Protein AF-A0A6A6QV15-F1 (afdb_monomer_lite)

pLDDT: mean 78.29, std 13.43, range [36.59, 95.75]

Foldseek 3Di:
DDDPPVPPDDPVVPDDLVVLLVVLVVCLLVDVVSSVVCLVPDVVSVVSCVVCQQVSLVVVVVVPPVCNLVLLLQDQPDSGSVSSSVSSVLSVLLVVCLVQLLVVQCVVCVVCSVVSSVLLSLLLSVLVVLQPDPDPVVSVVVVVPDDPSSVSSVVSNLVSLLVLLCVLVPCPQCNVVCVVPPVSNVVSSVVSSVVCSHNPSVVSSVSNVVSVVVVD

Radius of gyration: 21.99 Å; chains: 1; bounding box: 50×57×68 Å

Sequence (216 aa):
MSDIQASKRNPFDKAPPEVVLEISTQLGLASTKSWISFRRTCRRFRNITTSYEASTVKNIMARYPQETLERMGIRLAAPTYPAMHNAIRRFATMTWIKNGVSYIVTNSCKAQPQLAVARFEEGLKLLYQISDEPSYSTKVELLHKMSITSLVSLWLALYFCHDEACEQSKGVVDNEHRAEDADFRRQVEVAFGEEVLWQGPAFVYETLKCADRADK

Organism: NCBI:txid390894

Structure (mmCIF, N/CA/C/O backbone):
data_AF-A0A6A6QV15-F1
#
_entry.id   AF-A0A6A6QV15-F1
#
loop_
_atom_site.group_PDB
_atom_site.id
_atom_site.type_symbol
_atom_site.label_atom_id
_atom_site.label_alt_id
_atom_site.label_comp_id
_atom_site.label_asym_id
_atom_site.label_entity_id
_atom_site.label_seq_id
_atom_site.pdbx_PDB_ins_code
_atom_site.Cartn_x
_atom_site.Cartn_y
_atom_site.Cartn_z
_atom_site.occupancy
_atom_site.B_iso_or_equiv
_atom_site.auth_seq_id
_atom_site.auth_comp_id
_atom_site.auth_asym_id
_atom_site.auth_atom_id
_atom_site.pdbx_PDB_model_num
ATOM 1 N N . MET A 1 1 ? -26.546 -39.753 42.835 1.00 39.69 1 MET A N 1
ATOM 2 C CA . MET A 1 1 ? -25.462 -39.513 41.859 1.00 39.69 1 MET A CA 1
ATOM 3 C C . MET A 1 1 ? -25.707 -38.147 41.254 1.00 39.69 1 MET A C 1
ATOM 5 O O . MET A 1 1 ? -26.569 -38.001 40.400 1.00 39.69 1 MET A O 1
ATOM 9 N N . SER A 1 2 ? -25.063 -37.149 41.848 1.00 38.97 2 SER A N 1
ATOM 10 C CA . SER A 1 2 ? -25.272 -35.718 41.647 1.00 38.97 2 SER A CA 1
ATOM 11 C C . SER A 1 2 ? -24.224 -35.126 40.701 1.00 38.97 2 SER A C 1
ATOM 13 O O . SER A 1 2 ? -23.052 -35.484 40.770 1.00 38.97 2 SER A O 1
ATOM 15 N N . ASP A 1 3 ? -24.693 -34.190 39.879 1.00 40.53 3 ASP A N 1
ATOM 16 C CA . ASP A 1 3 ? -23.989 -33.011 39.372 1.00 40.53 3 ASP A CA 1
ATOM 17 C C . ASP A 1 3 ? -22.748 -33.187 38.487 1.00 40.53 3 ASP A C 1
ATOM 19 O O . ASP A 1 3 ? -21.607 -33.029 38.907 1.00 40.53 3 ASP A O 1
ATOM 23 N N . ILE A 1 4 ? -23.006 -33.297 37.180 1.00 40.38 4 ILE A N 1
ATOM 24 C CA . ILE A 1 4 ? -22.153 -32.676 36.156 1.00 40.38 4 ILE A CA 1
ATOM 25 C C . ILE A 1 4 ? -23.032 -31.736 35.318 1.00 40.38 4 ILE A C 1
ATOM 27 O O . ILE A 1 4 ? -23.245 -31.922 34.124 1.00 40.38 4 ILE A O 1
ATOM 31 N N . GLN A 1 5 ? -23.573 -30.690 35.949 1.00 42.09 5 GLN A N 1
ATOM 32 C CA . GLN A 1 5 ? -23.907 -29.467 35.218 1.00 42.09 5 GLN A CA 1
ATOM 33 C C . GLN A 1 5 ? -22.624 -28.646 35.098 1.00 42.09 5 GLN A C 1
ATOM 35 O O . GLN A 1 5 ? -22.371 -27.721 35.867 1.00 42.09 5 GLN A O 1
ATOM 40 N N . ALA A 1 6 ? -21.784 -29.002 34.124 1.00 43.41 6 ALA A N 1
ATOM 41 C CA . ALA A 1 6 ? -20.708 -28.129 33.681 1.00 43.41 6 ALA A CA 1
ATOM 42 C C . ALA A 1 6 ? -21.350 -26.823 33.199 1.00 43.41 6 ALA A C 1
ATOM 44 O O . ALA A 1 6 ? -21.932 -26.757 32.113 1.00 43.41 6 ALA A O 1
ATOM 45 N N . SER A 1 7 ? -21.318 -25.788 34.041 1.00 44.16 7 SER A N 1
ATOM 46 C CA . SER A 1 7 ? -21.835 -24.478 33.678 1.00 44.16 7 SER A CA 1
ATOM 47 C C . SER A 1 7 ? -21.093 -24.025 32.420 1.00 44.16 7 SER A C 1
ATOM 49 O O . SER A 1 7 ? -19.893 -23.753 32.475 1.00 44.16 7 SER A O 1
ATOM 51 N N . LYS A 1 8 ? -21.795 -23.944 31.285 1.00 53.59 8 LYS A N 1
ATOM 52 C CA . LYS A 1 8 ? -21.329 -23.326 30.032 1.00 53.59 8 LYS A CA 1
ATOM 53 C C . LYS A 1 8 ? -21.187 -21.803 30.203 1.00 53.59 8 LYS A C 1
ATOM 55 O O . LYS A 1 8 ? -21.734 -21.030 29.423 1.00 53.59 8 LYS A O 1
ATOM 60 N N . ARG A 1 9 ? -20.535 -21.341 31.272 1.00 57.62 9 ARG A N 1
ATOM 61 C CA . ARG A 1 9 ? -20.245 -19.921 31.471 1.00 57.62 9 ARG A CA 1
ATOM 62 C C . ARG A 1 9 ? -18.995 -19.602 30.678 1.00 57.62 9 ARG A C 1
ATOM 64 O O . ARG A 1 9 ? -17.939 -20.173 30.935 1.00 57.62 9 ARG A O 1
ATOM 71 N N . ASN A 1 10 ? -19.135 -18.709 29.705 1.00 66.25 10 ASN A N 1
ATOM 72 C CA . ASN A 1 10 ? -18.009 -18.229 28.931 1.00 66.25 10 ASN A CA 1
ATOM 73 C C . ASN A 1 10 ? -17.006 -17.587 29.913 1.00 66.25 10 ASN A C 1
ATOM 75 O O . ASN A 1 10 ? -17.398 -16.673 30.642 1.00 66.25 10 ASN A O 1
ATOM 79 N N . PRO A 1 11 ? -15.737 -18.032 29.988 1.00 67.94 11 PRO A N 1
ATOM 80 C CA . PRO A 1 11 ? -14.743 -17.427 30.882 1.00 67.94 11 PRO A CA 1
ATOM 81 C C . PRO A 1 11 ? -14.577 -15.918 30.627 1.00 67.94 11 PRO A C 1
ATOM 83 O O . PRO A 1 11 ? -14.249 -15.159 31.541 1.00 67.94 11 PRO A O 1
ATOM 86 N N . PHE A 1 12 ? -14.926 -15.458 29.420 1.00 70.00 12 PHE A N 1
ATOM 87 C CA . PHE A 1 12 ? -15.007 -14.043 29.067 1.00 70.00 12 PHE A CA 1
ATOM 88 C C . PHE A 1 12 ? -16.067 -13.242 29.820 1.00 70.00 12 PHE A C 1
ATOM 90 O O . PHE A 1 12 ? -15.970 -12.020 29.818 1.00 70.00 12 PHE A O 1
ATOM 97 N N . ASP A 1 13 ? -17.063 -13.859 30.457 1.00 73.56 13 ASP A N 1
ATOM 98 C CA . ASP A 1 13 ? -18.114 -13.141 31.194 1.00 73.56 13 ASP A CA 1
ATOM 99 C C . ASP A 1 13 ? -17.639 -12.640 32.564 1.00 73.56 13 ASP A C 1
ATOM 101 O O . ASP A 1 13 ? -18.245 -11.731 33.127 1.00 73.56 13 ASP A O 1
ATOM 105 N N . LYS A 1 14 ? -16.532 -13.190 33.082 1.00 80.56 14 LYS A N 1
ATOM 106 C CA . LYS A 1 14 ? -15.955 -12.816 34.383 1.00 80.56 14 LYS A CA 1
ATOM 107 C C . LYS A 1 14 ? -14.665 -11.999 34.290 1.00 80.56 14 LYS A C 1
ATOM 109 O O . LYS A 1 14 ? -14.265 -11.411 35.286 1.00 80.56 14 LYS A O 1
ATOM 114 N N . ALA A 1 15 ? -14.021 -11.943 33.123 1.00 81.81 15 ALA A N 1
ATOM 115 C CA . ALA A 1 15 ? -12.782 -11.185 32.940 1.00 81.81 15 ALA A CA 1
ATOM 116 C C . ALA A 1 15 ? -12.984 -9.681 33.238 1.00 81.81 15 ALA A C 1
ATOM 118 O O . ALA A 1 15 ? -14.015 -9.136 32.839 1.00 81.81 15 ALA A O 1
ATOM 119 N N . PRO A 1 16 ? -12.056 -8.981 33.905 1.00 86.12 16 PRO A N 1
ATOM 120 C CA . PRO A 1 16 ? -12.131 -7.527 34.055 1.00 86.12 16 PRO A CA 1
ATOM 121 C C . PRO A 1 16 ? -12.174 -6.808 32.690 1.00 86.12 16 PRO A C 1
ATOM 123 O O . PRO A 1 16 ? -11.607 -7.329 31.721 1.00 86.12 16 PRO A O 1
ATOM 126 N N . PRO A 1 17 ? -12.837 -5.641 32.567 1.00 82.88 17 PRO A N 1
ATOM 127 C CA . PRO A 1 17 ? -12.864 -4.869 31.322 1.00 82.88 17 PRO A CA 1
ATOM 128 C C . PRO A 1 17 ? -11.476 -4.589 30.741 1.00 82.88 17 PRO A C 1
ATOM 130 O O . PRO A 1 17 ? -11.304 -4.639 29.528 1.00 82.88 17 PRO A O 1
ATOM 133 N N . GLU A 1 18 ? -10.478 -4.376 31.593 1.00 81.75 18 GLU A N 1
ATOM 134 C CA . GLU A 1 18 ? -9.087 -4.109 31.226 1.00 81.75 18 GLU A CA 1
ATOM 135 C C . GLU A 1 18 ? -8.482 -5.294 30.466 1.00 81.75 18 GLU A C 1
ATOM 137 O O . GLU A 1 18 ? -7.927 -5.119 29.383 1.00 81.75 18 GLU A O 1
ATOM 142 N N . VAL A 1 19 ? -8.689 -6.514 30.975 1.00 82.81 19 VAL A N 1
ATOM 143 C CA . VAL A 1 19 ? -8.240 -7.759 30.332 1.00 82.81 19 VAL A CA 1
ATOM 144 C C . VAL A 1 19 ? -8.946 -7.953 28.989 1.00 82.81 19 VAL A C 1
ATOM 146 O O . VAL A 1 19 ? -8.332 -8.344 27.999 1.00 82.81 19 VAL A O 1
ATOM 149 N N . VAL A 1 20 ? -10.242 -7.637 28.918 1.00 82.69 20 VAL A N 1
ATOM 150 C CA . VAL A 1 20 ? -11.017 -7.717 27.669 1.00 82.69 20 VAL A CA 1
ATOM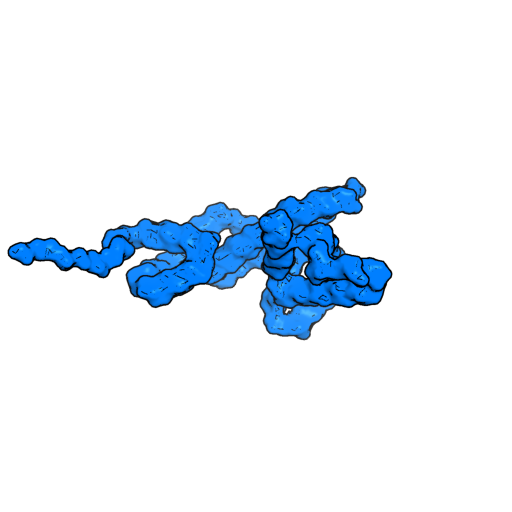 151 C C . VAL A 1 20 ? -10.497 -6.725 26.622 1.00 82.69 20 VAL A C 1
ATOM 153 O O . VAL A 1 20 ? -10.416 -7.074 25.443 1.00 82.69 20 VAL A O 1
ATOM 156 N N . LEU A 1 21 ? -10.131 -5.507 27.029 1.00 79.81 21 LEU A N 1
ATOM 157 C CA . LEU A 1 21 ? -9.569 -4.483 26.145 1.00 79.81 21 LEU A CA 1
ATOM 158 C C . LEU A 1 21 ? -8.147 -4.825 25.691 1.00 79.81 21 LEU A C 1
ATOM 160 O O . LEU A 1 21 ? -7.806 -4.602 24.527 1.00 79.81 21 LEU A O 1
ATOM 164 N N . GLU A 1 22 ? -7.334 -5.420 26.559 1.00 80.06 22 GLU A N 1
ATOM 165 C CA . GLU A 1 22 ? -6.007 -5.912 26.193 1.00 80.06 22 GLU A CA 1
ATOM 166 C C . GLU A 1 22 ? -6.097 -7.045 25.162 1.00 80.06 22 GLU A C 1
ATOM 168 O O . GLU A 1 22 ? -5.471 -6.969 24.102 1.00 80.06 22 GLU A O 1
ATOM 173 N N . ILE A 1 23 ? -6.960 -8.039 25.396 1.00 78.88 23 ILE A N 1
ATOM 174 C CA . ILE A 1 23 ? -7.199 -9.120 24.429 1.00 78.88 23 ILE A CA 1
ATOM 175 C C . ILE A 1 23 ? -7.787 -8.566 23.128 1.00 78.88 23 ILE A C 1
ATOM 177 O O . ILE A 1 23 ? -7.375 -8.982 22.051 1.00 78.88 23 ILE A O 1
ATOM 181 N N . SER A 1 24 ? -8.721 -7.608 23.199 1.00 77.00 24 SER A N 1
ATOM 182 C CA . SER A 1 24 ? -9.276 -6.918 22.024 1.00 77.00 24 SER A CA 1
ATOM 183 C C . SER A 1 24 ? -8.174 -6.308 21.164 1.00 77.00 24 SER A C 1
ATOM 185 O O . SER A 1 24 ? -8.164 -6.488 19.948 1.00 77.00 24 SER A O 1
ATOM 187 N N . THR A 1 25 ? -7.229 -5.629 21.809 1.00 71.69 25 THR A N 1
ATOM 188 C CA . THR A 1 25 ? -6.082 -5.003 21.156 1.00 71.69 25 THR A CA 1
ATOM 189 C C . THR A 1 25 ? -5.229 -6.048 20.446 1.00 71.69 25 THR A C 1
ATOM 191 O O . THR A 1 25 ? -5.005 -5.944 19.245 1.00 71.69 25 THR A O 1
ATOM 194 N N . GLN A 1 26 ? -4.804 -7.094 21.158 1.00 74.69 26 GLN A N 1
ATOM 195 C CA . GLN A 1 26 ? -3.950 -8.139 20.589 1.00 74.69 26 GLN A CA 1
ATOM 196 C C . GLN A 1 26 ? -4.652 -8.930 19.475 1.00 74.69 26 GLN A C 1
ATOM 198 O O . GLN A 1 26 ? -4.067 -9.180 18.424 1.00 74.69 26 GLN A O 1
ATOM 203 N N . LEU A 1 27 ? -5.930 -9.270 19.664 1.00 71.12 27 LEU A N 1
ATOM 204 C CA . LEU A 1 27 ? -6.745 -9.958 18.663 1.00 71.12 27 LEU A CA 1
ATOM 205 C C . LEU A 1 27 ? -6.931 -9.099 17.409 1.00 71.12 27 LEU A C 1
ATOM 207 O O . LEU A 1 27 ? -6.901 -9.614 16.295 1.00 71.12 27 LEU A O 1
ATOM 211 N N . GLY A 1 28 ? -7.116 -7.794 17.596 1.00 63.56 28 GLY A N 1
ATOM 212 C CA . GLY A 1 28 ? -7.240 -6.815 16.530 1.00 63.56 28 GLY A CA 1
ATOM 213 C C . GLY A 1 28 ? -5.974 -6.665 15.688 1.00 63.56 28 GLY A C 1
ATOM 214 O O . GLY A 1 28 ? -6.055 -6.650 14.459 1.00 63.56 28 GLY A O 1
ATOM 215 N N . LEU A 1 29 ? -4.814 -6.639 16.354 1.00 64.44 29 LEU A N 1
ATOM 216 C CA . LEU A 1 29 ? -3.490 -6.643 15.724 1.00 64.44 29 LEU A CA 1
ATOM 217 C C . LEU A 1 29 ? -3.226 -7.935 14.941 1.00 64.44 29 LEU A C 1
ATOM 219 O O . LEU A 1 29 ? -2.650 -7.889 13.859 1.00 64.44 29 LEU A O 1
ATOM 223 N N . ALA A 1 30 ? -3.656 -9.080 15.474 1.00 66.44 30 ALA A N 1
ATOM 224 C CA . ALA A 1 30 ? -3.424 -10.381 14.855 1.00 66.44 30 ALA A CA 1
ATOM 225 C C . ALA A 1 30 ? -4.389 -10.682 13.695 1.00 66.44 30 ALA A C 1
ATOM 227 O O . ALA A 1 30 ? -3.993 -11.276 12.694 1.00 66.44 30 ALA A O 1
ATOM 228 N N . SER A 1 31 ? -5.672 -10.325 13.823 1.00 69.75 31 SER A N 1
ATOM 229 C CA . SER A 1 31 ? -6.689 -10.613 12.809 1.00 69.75 31 SER A CA 1
ATOM 230 C C . SER A 1 31 ? -7.926 -9.728 12.959 1.00 69.75 31 SER A C 1
ATOM 232 O O . SER A 1 31 ? -8.800 -9.955 13.803 1.00 69.75 31 SER A O 1
ATOM 234 N N . THR A 1 32 ? -8.087 -8.780 12.031 1.00 67.94 32 THR A N 1
ATOM 235 C CA . THR A 1 32 ? -9.292 -7.942 11.935 1.00 67.94 32 THR A CA 1
ATOM 236 C C . THR A 1 32 ? -10.561 -8.782 11.751 1.00 67.94 32 THR A C 1
ATOM 238 O O . THR A 1 32 ? -11.597 -8.478 12.341 1.00 67.94 32 THR A O 1
ATOM 241 N N . LYS A 1 33 ? -10.492 -9.878 10.980 1.00 72.88 33 LYS A N 1
ATOM 242 C CA . LYS A 1 33 ? -11.629 -10.786 10.751 1.00 72.88 33 LYS A CA 1
ATOM 243 C C . LYS A 1 33 ? -12.050 -11.488 12.043 1.00 72.88 33 LYS A C 1
ATOM 245 O O . LYS A 1 33 ? -13.242 -11.534 12.350 1.00 72.88 33 LYS A O 1
ATOM 250 N N . SER A 1 34 ? -11.083 -11.993 12.810 1.00 77.19 34 SER A N 1
ATOM 251 C CA . SER A 1 34 ? -11.339 -12.644 14.099 1.00 77.19 34 SER A CA 1
ATOM 252 C C . SER A 1 34 ? -11.909 -11.650 15.105 1.00 77.19 34 SER A C 1
ATOM 254 O O . SER A 1 34 ? -12.886 -11.963 15.778 1.00 77.19 34 SER A O 1
ATOM 256 N N . TRP A 1 35 ? -11.378 -10.426 15.140 1.00 78.62 35 TRP A N 1
ATOM 257 C CA . TRP A 1 35 ? -11.882 -9.356 15.997 1.00 78.62 35 TRP A CA 1
ATOM 258 C C . TRP A 1 35 ? -13.331 -8.964 15.668 1.00 78.62 35 TRP A C 1
ATOM 260 O O . TRP A 1 35 ? -14.179 -8.917 16.560 1.00 78.62 35 TRP A O 1
ATOM 270 N N . ILE A 1 36 ? -13.654 -8.750 14.385 1.00 78.50 36 ILE A N 1
ATOM 271 C CA . ILE A 1 36 ? -15.024 -8.434 13.940 1.00 78.50 36 ILE A CA 1
ATOM 272 C C . ILE A 1 36 ? -15.978 -9.581 14.282 1.00 78.50 36 ILE A C 1
ATOM 274 O O . ILE A 1 36 ? -17.076 -9.339 14.788 1.00 78.50 36 ILE A O 1
ATOM 278 N N . SER A 1 37 ? -15.566 -10.825 14.025 1.00 82.94 37 SER A N 1
ATOM 279 C CA . SER A 1 37 ? -16.356 -12.012 14.358 1.00 82.94 37 SER A CA 1
ATOM 280 C C . SER A 1 37 ? -16.636 -12.081 15.860 1.00 82.94 37 SER A C 1
ATOM 282 O O . SER A 1 37 ? -17.790 -12.203 16.270 1.00 82.94 37 SER A O 1
ATOM 284 N N . PHE A 1 38 ? -15.609 -11.878 16.688 1.00 81.31 38 PHE A N 1
ATOM 285 C CA . PHE A 1 38 ? -15.728 -11.902 18.143 1.00 81.31 38 PHE A CA 1
ATOM 286 C C . PHE A 1 38 ? -16.620 -10.774 18.683 1.00 81.31 38 PHE A C 1
ATOM 288 O O . PHE A 1 38 ? -17.440 -10.993 19.576 1.00 81.31 38 PHE A O 1
ATOM 295 N N . ARG A 1 39 ? -16.558 -9.580 18.079 1.00 84.31 39 ARG A N 1
ATOM 296 C CA . ARG A 1 39 ? -17.472 -8.466 18.385 1.00 84.31 39 ARG A CA 1
ATOM 297 C C . ARG A 1 39 ? -18.925 -8.778 18.026 1.00 84.31 39 ARG A C 1
ATOM 299 O O . ARG A 1 39 ? -19.841 -8.324 18.711 1.00 84.31 39 ARG A O 1
ATOM 306 N N . ARG A 1 40 ? -19.172 -9.554 16.971 1.00 85.44 40 ARG A N 1
ATOM 307 C CA . ARG A 1 40 ? -20.534 -9.966 16.597 1.00 85.44 40 ARG A CA 1
ATOM 308 C C . ARG A 1 40 ? -21.082 -11.035 17.541 1.00 85.44 40 ARG A C 1
ATOM 310 O O . ARG A 1 40 ? -22.239 -10.938 17.947 1.00 85.44 40 ARG A O 1
ATOM 317 N N . THR A 1 41 ? -20.258 -12.006 17.927 1.00 85.56 41 THR A N 1
ATOM 318 C CA . THR A 1 41 ? -20.684 -13.168 18.721 1.00 85.56 41 THR A CA 1
ATOM 319 C C . THR A 1 41 ? -20.744 -12.894 20.226 1.00 85.56 41 THR A C 1
ATOM 321 O O . THR A 1 41 ? -21.660 -13.370 20.893 1.00 85.56 41 THR A O 1
ATOM 324 N N . CYS A 1 42 ? -19.837 -12.085 20.782 1.00 85.88 42 CYS A N 1
ATOM 325 C CA . CYS A 1 42 ? -19.779 -11.802 22.217 1.00 85.88 42 CYS A CA 1
ATOM 326 C C . CYS A 1 42 ? -20.380 -10.426 22.558 1.00 85.88 42 CYS A C 1
ATOM 328 O O . CYS A 1 42 ? -19.788 -9.374 22.301 1.00 85.88 42 CYS A O 1
ATOM 330 N N . ARG A 1 43 ? -21.568 -10.415 23.187 1.00 85.88 43 ARG A N 1
ATOM 331 C CA . ARG A 1 43 ? -22.265 -9.173 23.591 1.00 85.88 43 ARG A CA 1
ATOM 332 C C . ARG A 1 43 ? -21.443 -8.343 24.578 1.00 85.88 43 ARG A C 1
ATOM 334 O O . ARG A 1 43 ? -21.365 -7.128 24.426 1.00 85.88 43 ARG A O 1
ATOM 341 N N . ARG A 1 44 ? -20.810 -8.991 25.560 1.00 86.62 44 ARG A N 1
ATOM 342 C CA . ARG A 1 44 ? -19.983 -8.310 26.564 1.00 86.62 44 ARG A CA 1
ATOM 343 C C . ARG A 1 44 ? -18.765 -7.646 25.929 1.00 86.62 44 ARG A C 1
ATOM 345 O O . ARG A 1 44 ? -18.537 -6.466 26.174 1.00 86.62 44 ARG A O 1
ATOM 352 N N . PHE A 1 45 ? -18.048 -8.374 25.070 1.00 85.75 45 PHE A N 1
ATOM 353 C CA . PHE A 1 45 ? -16.916 -7.838 24.316 1.00 85.75 45 PHE A CA 1
ATOM 354 C C . PHE A 1 45 ? -17.337 -6.611 23.510 1.00 85.75 45 PHE A C 1
ATOM 356 O O . PHE A 1 45 ? -16.747 -5.553 23.667 1.00 85.75 45 PHE A O 1
ATOM 363 N N . ARG A 1 46 ? -18.428 -6.711 22.741 1.00 87.12 46 ARG A N 1
ATOM 364 C CA . ARG A 1 46 ? -18.969 -5.588 21.965 1.00 87.12 46 ARG A CA 1
ATOM 365 C C . ARG A 1 46 ? -19.281 -4.364 22.810 1.00 87.12 46 ARG A C 1
ATOM 367 O O . ARG A 1 46 ? -18.919 -3.263 22.398 1.00 87.12 46 ARG A O 1
ATOM 374 N N . ASN A 1 47 ? -19.941 -4.541 23.951 1.00 87.81 47 ASN A N 1
ATOM 375 C CA . ASN A 1 47 ? -20.284 -3.431 24.834 1.00 87.81 47 ASN A CA 1
ATOM 376 C C . ASN A 1 47 ? -19.016 -2.761 25.373 1.00 87.81 47 ASN A C 1
ATOM 378 O O . ASN A 1 47 ? -18.857 -1.559 25.206 1.00 87.81 47 ASN A O 1
ATOM 382 N N . ILE A 1 48 ? -18.079 -3.546 25.914 1.00 87.19 48 ILE A N 1
ATOM 383 C CA . ILE A 1 48 ? -16.817 -3.033 26.463 1.00 87.19 48 ILE A CA 1
ATOM 384 C C . ILE A 1 48 ? -16.000 -2.332 25.373 1.00 87.19 48 ILE A C 1
ATOM 386 O O . ILE A 1 48 ? -15.613 -1.181 25.542 1.00 87.19 48 ILE A O 1
ATOM 390 N N . THR A 1 49 ? -15.797 -2.960 24.212 1.00 82.88 49 THR A N 1
ATOM 391 C CA . THR A 1 49 ? -15.029 -2.330 23.132 1.00 82.88 49 THR A CA 1
ATOM 392 C C . THR A 1 49 ? -15.691 -1.054 22.630 1.00 82.88 49 THR A C 1
ATOM 394 O O . THR A 1 49 ? -14.983 -0.124 22.297 1.00 82.88 49 THR A O 1
ATOM 397 N N . THR A 1 50 ? -17.025 -0.973 22.594 1.00 84.75 50 THR A N 1
ATOM 398 C CA . THR A 1 50 ? -17.716 0.236 22.109 1.00 84.75 50 THR A CA 1
ATOM 399 C C . THR A 1 50 ? -17.655 1.365 23.142 1.00 84.75 50 THR A C 1
ATOM 401 O O . THR A 1 50 ? -17.409 2.508 22.778 1.00 84.75 50 THR A O 1
ATOM 404 N N . SER A 1 51 ? -17.810 1.056 24.433 1.00 85.81 51 SER A N 1
ATOM 405 C CA . SER A 1 51 ? -17.741 2.056 25.509 1.00 85.81 51 SER A CA 1
ATOM 406 C C . SER A 1 51 ? -16.345 2.654 25.696 1.00 85.81 51 SER A C 1
ATOM 408 O O . SER A 1 51 ? -16.234 3.811 26.088 1.00 85.81 51 SER A O 1
ATOM 410 N N . TYR A 1 52 ? -15.289 1.890 25.404 1.00 82.19 52 TYR A N 1
ATOM 411 C CA . TYR A 1 52 ? -13.900 2.321 25.601 1.00 82.19 52 TYR A CA 1
ATOM 412 C C . TYR A 1 52 ? -13.137 2.565 24.290 1.00 82.19 52 TYR A C 1
ATOM 414 O O . TYR A 1 52 ? -11.941 2.842 24.336 1.00 82.19 52 TYR A O 1
ATOM 422 N N . GLU A 1 53 ? -13.807 2.511 23.131 1.00 78.44 53 GLU A N 1
ATOM 423 C CA . GLU A 1 53 ? -13.185 2.575 21.797 1.00 78.44 53 GLU A CA 1
ATOM 424 C C . GLU A 1 53 ? -12.207 3.741 21.659 1.00 78.44 53 GLU A C 1
ATOM 426 O O . GLU A 1 53 ? -11.028 3.523 21.392 1.00 78.44 53 GLU A O 1
ATOM 431 N N . ALA A 1 54 ? -12.661 4.964 21.935 1.00 77.25 54 ALA A N 1
ATOM 432 C CA . ALA A 1 54 ? -11.829 6.153 21.793 1.00 77.25 54 ALA A CA 1
ATOM 433 C C . ALA A 1 54 ? -10.588 6.120 22.705 1.00 77.25 54 ALA A C 1
ATOM 435 O O . ALA A 1 54 ? -9.497 6.493 22.276 1.00 77.25 54 ALA A O 1
ATOM 436 N N . SER A 1 55 ? -10.730 5.654 23.951 1.00 77.50 55 SER A N 1
ATOM 437 C CA . SER A 1 55 ? -9.620 5.578 24.910 1.00 77.50 55 SER A CA 1
ATOM 438 C C . SER A 1 55 ? -8.619 4.489 24.528 1.00 77.50 55 SER A C 1
ATOM 440 O O . SER A 1 55 ? -7.413 4.731 24.536 1.00 77.50 55 SER A O 1
ATOM 442 N N . THR A 1 56 ? -9.099 3.308 24.138 1.00 75.69 56 THR A N 1
ATOM 443 C CA . THR A 1 56 ? -8.232 2.194 23.749 1.00 75.69 56 THR A CA 1
ATOM 444 C C . THR A 1 56 ? -7.507 2.484 22.444 1.00 75.69 56 THR A C 1
ATOM 446 O O . THR A 1 56 ? -6.293 2.308 22.383 1.00 75.69 56 THR A O 1
ATOM 449 N N . VAL A 1 57 ? -8.209 3.010 21.435 1.00 76.12 57 VAL A N 1
ATOM 450 C CA . VAL A 1 57 ? -7.587 3.438 20.178 1.00 76.12 57 VAL A CA 1
ATOM 451 C C . VAL A 1 57 ? -6.548 4.516 20.459 1.00 76.12 57 VAL A C 1
ATOM 453 O O . VAL A 1 57 ? -5.411 4.368 20.033 1.00 76.12 57 VAL A O 1
ATOM 456 N N . LYS A 1 58 ? -6.869 5.544 21.255 1.00 76.50 58 LYS A N 1
ATOM 457 C CA . LYS A 1 58 ? -5.893 6.575 21.643 1.00 76.50 58 LYS A CA 1
ATOM 458 C C . LYS A 1 58 ? -4.650 5.978 22.314 1.00 76.50 58 LYS A C 1
ATOM 460 O O . LYS A 1 58 ? -3.541 6.360 21.960 1.00 76.50 58 LYS A O 1
ATOM 465 N N . ASN A 1 59 ? -4.814 5.034 23.240 1.00 75.38 59 ASN A N 1
ATOM 466 C CA . ASN A 1 59 ? -3.697 4.408 23.954 1.00 75.38 59 ASN A CA 1
ATOM 467 C C . ASN A 1 59 ? -2.818 3.534 23.050 1.00 75.38 59 ASN A C 1
ATOM 469 O O . ASN A 1 59 ? -1.601 3.523 23.209 1.00 75.38 59 ASN A O 1
ATOM 473 N N . ILE A 1 60 ? -3.416 2.795 22.114 1.00 71.06 60 ILE A N 1
ATOM 474 C CA . ILE A 1 60 ? -2.670 1.981 21.146 1.00 71.06 60 ILE A CA 1
ATOM 475 C C . ILE A 1 60 ? -1.939 2.893 20.176 1.00 71.06 60 ILE A C 1
ATOM 477 O O . ILE A 1 60 ? -0.740 2.734 19.974 1.00 71.06 60 ILE A O 1
ATOM 481 N N . MET A 1 61 ? -2.646 3.880 19.630 1.00 71.44 61 MET A N 1
ATOM 482 C CA . MET A 1 61 ? -2.075 4.857 18.715 1.00 71.44 61 MET A CA 1
ATOM 483 C C . MET A 1 61 ? -0.964 5.664 19.379 1.00 71.44 61 MET A C 1
ATOM 485 O O . MET A 1 61 ? 0.002 5.961 18.709 1.00 71.44 61 MET A O 1
ATOM 489 N N . ALA A 1 62 ? -1.005 5.929 20.688 1.00 72.69 62 ALA A N 1
ATOM 490 C CA . ALA A 1 62 ? 0.107 6.568 21.397 1.00 72.69 62 ALA A CA 1
ATOM 491 C C . ALA A 1 62 ? 1.415 5.747 21.383 1.00 72.69 62 ALA A C 1
ATOM 493 O O . ALA A 1 62 ? 2.488 6.312 21.581 1.00 72.69 62 ALA A O 1
ATOM 494 N N . ARG A 1 63 ? 1.353 4.428 21.143 1.00 73.44 63 ARG A N 1
ATOM 495 C CA . ARG A 1 63 ? 2.540 3.563 20.987 1.00 73.44 63 ARG A CA 1
ATOM 496 C C . ARG A 1 63 ? 3.146 3.636 19.585 1.00 73.44 63 ARG A C 1
ATOM 498 O O . ARG A 1 63 ? 4.277 3.202 19.395 1.00 73.44 63 ARG A O 1
ATOM 505 N N . TYR A 1 64 ? 2.403 4.168 18.620 1.00 66.94 64 TYR A N 1
ATOM 506 C CA . TYR A 1 64 ? 2.868 4.415 17.264 1.00 66.94 64 TYR A CA 1
ATOM 507 C C . TYR A 1 64 ? 3.063 5.924 17.123 1.00 66.94 64 TYR A C 1
ATOM 509 O O . TYR A 1 64 ? 2.084 6.660 17.215 1.00 66.94 64 TYR A O 1
ATOM 517 N N . PRO A 1 65 ? 4.289 6.435 16.926 1.00 63.88 65 PRO A N 1
ATOM 518 C CA . PRO A 1 65 ? 4.481 7.874 16.820 1.00 63.88 65 PRO A CA 1
ATOM 519 C C . PRO A 1 65 ? 3.536 8.426 15.748 1.00 63.88 65 PRO A C 1
ATOM 521 O O . PRO A 1 65 ? 3.487 7.901 14.636 1.00 63.88 65 PRO A O 1
ATOM 524 N N . GLN A 1 66 ? 2.742 9.444 16.085 1.00 63.16 66 GLN A N 1
ATOM 525 C CA . GLN A 1 66 ? 1.781 10.018 15.139 1.00 63.16 66 GLN A CA 1
ATOM 526 C C . GLN A 1 66 ? 2.490 10.480 13.861 1.00 63.16 66 GLN A C 1
ATOM 528 O O . GLN A 1 66 ? 2.009 10.244 12.758 1.00 63.16 66 GLN A O 1
ATOM 533 N N . GLU A 1 67 ? 3.709 10.989 14.020 1.00 61.81 67 GLU A N 1
ATOM 534 C CA . GLU A 1 67 ? 4.618 11.302 12.928 1.00 61.81 67 GLU A CA 1
ATOM 535 C C . GLU A 1 67 ? 4.939 10.084 12.045 1.00 61.81 67 GLU A C 1
ATOM 537 O O . GLU A 1 67 ? 5.026 10.224 10.836 1.00 61.81 67 GLU A O 1
ATOM 542 N N . THR A 1 68 ? 5.069 8.873 12.591 1.00 63.72 68 THR A N 1
ATOM 543 C CA . THR A 1 68 ? 5.279 7.643 11.807 1.00 63.72 68 THR A CA 1
ATOM 544 C C . THR A 1 68 ? 4.065 7.301 10.948 1.00 63.72 68 THR A C 1
ATOM 546 O O . THR A 1 68 ? 4.222 6.857 9.816 1.00 63.72 68 THR A O 1
ATOM 549 N N . LEU A 1 69 ? 2.856 7.522 11.456 1.00 65.38 69 LEU A N 1
ATOM 550 C CA . LEU A 1 69 ? 1.618 7.227 10.730 1.00 65.38 69 LEU A CA 1
ATOM 551 C C . LEU A 1 69 ? 1.331 8.286 9.668 1.00 65.38 69 LEU A C 1
ATOM 553 O O . LEU A 1 69 ? 1.001 7.949 8.533 1.00 65.38 69 LEU A O 1
ATOM 557 N N . GLU A 1 70 ? 1.544 9.556 10.008 1.00 65.31 70 GLU A N 1
ATOM 558 C CA . GLU A 1 70 ? 1.449 10.680 9.079 1.00 65.31 70 GLU A CA 1
ATOM 559 C C . GLU A 1 70 ? 2.519 10.591 7.989 1.00 65.31 70 GLU A C 1
ATOM 561 O O . GLU A 1 70 ? 2.193 10.721 6.809 1.00 65.31 70 GLU A O 1
ATOM 566 N N . ARG A 1 71 ? 3.766 10.250 8.350 1.00 62.25 71 ARG A N 1
ATOM 567 C CA . ARG A 1 71 ? 4.825 9.933 7.383 1.00 62.25 71 ARG A CA 1
ATOM 568 C C . ARG A 1 71 ? 4.448 8.769 6.487 1.00 62.25 71 ARG A C 1
ATOM 570 O O . ARG A 1 71 ? 5.035 8.688 5.427 1.00 62.25 71 ARG A O 1
ATOM 577 N N . MET A 1 72 ? 3.524 7.887 6.860 1.00 58.84 72 MET A N 1
ATOM 578 C CA . MET A 1 72 ? 3.047 6.791 6.007 1.00 58.84 72 MET A CA 1
ATOM 579 C C . MET A 1 72 ? 1.746 7.114 5.258 1.00 58.84 72 MET A C 1
ATOM 581 O O . MET A 1 72 ? 1.156 6.225 4.650 1.00 58.84 72 MET A O 1
ATOM 585 N N . GLY A 1 73 ? 1.284 8.369 5.284 1.00 59.66 73 GLY A N 1
ATOM 586 C CA . GLY A 1 73 ? 0.041 8.783 4.623 1.00 59.66 73 GLY A CA 1
ATOM 587 C C . GLY A 1 73 ? -1.226 8.265 5.313 1.00 59.66 73 GLY A C 1
ATOM 588 O O . GLY A 1 73 ? -2.319 8.327 4.755 1.00 59.66 73 GLY A O 1
ATOM 589 N N . ILE A 1 74 ? -1.107 7.750 6.538 1.00 64.44 74 ILE A N 1
ATOM 590 C CA . ILE A 1 74 ? -2.211 7.167 7.291 1.00 64.44 74 ILE A CA 1
ATOM 591 C C . ILE A 1 74 ? -2.810 8.252 8.188 1.00 64.44 74 ILE A C 1
ATOM 593 O O . ILE A 1 74 ? -2.346 8.493 9.302 1.00 64.44 74 ILE A O 1
ATOM 597 N N . ARG A 1 75 ? -3.883 8.896 7.719 1.00 61.34 75 ARG A N 1
ATOM 598 C CA . ARG A 1 75 ? -4.703 9.788 8.550 1.00 61.34 75 ARG A CA 1
ATOM 599 C C . ARG A 1 75 ? -5.873 9.028 9.159 1.00 61.34 75 ARG A C 1
ATOM 601 O O . ARG A 1 75 ? -6.764 8.558 8.456 1.00 61.34 75 ARG A O 1
ATOM 608 N N . LEU A 1 76 ? -5.912 8.956 10.487 1.00 60.28 76 LEU A N 1
ATOM 609 C CA . LEU A 1 76 ? -7.108 8.505 11.192 1.00 60.28 76 LEU A CA 1
ATOM 610 C C . LEU A 1 76 ? -8.154 9.623 11.172 1.00 60.28 76 LEU A C 1
ATOM 612 O O . LEU A 1 76 ? -8.103 10.534 11.992 1.00 60.28 76 LEU A O 1
ATOM 616 N N . ALA A 1 77 ? -9.122 9.542 10.259 1.00 59.25 77 ALA A N 1
ATOM 617 C CA . ALA A 1 77 ? -10.262 10.464 10.246 1.00 59.25 77 ALA A CA 1
ATOM 618 C C . ALA A 1 77 ? -11.089 10.393 11.549 1.00 59.25 77 ALA A C 1
ATOM 620 O O . ALA A 1 77 ? -11.696 11.380 11.955 1.00 59.25 77 ALA A O 1
ATOM 621 N N . ALA A 1 78 ? -11.089 9.235 12.223 1.00 65.94 78 ALA A N 1
ATOM 622 C CA . ALA A 1 78 ? -11.709 9.035 13.529 1.00 65.94 78 ALA A CA 1
ATOM 623 C C . ALA A 1 78 ? -10.944 7.974 14.350 1.00 65.94 78 ALA A C 1
ATOM 625 O O . ALA A 1 78 ? -10.495 6.976 13.773 1.00 65.94 78 ALA A O 1
ATOM 626 N N . PRO A 1 79 ? -10.831 8.121 15.687 1.00 69.06 79 PRO A N 1
ATOM 627 C CA . PRO A 1 79 ? -10.168 7.157 16.569 1.00 69.06 79 PRO A CA 1
ATOM 628 C C . PRO A 1 79 ? -11.065 5.934 16.826 1.00 69.06 79 PRO A C 1
ATOM 630 O O . PRO A 1 79 ? -11.541 5.705 17.935 1.00 69.06 79 PRO A O 1
ATOM 633 N N . THR A 1 80 ? -11.317 5.155 15.776 1.00 75.19 80 THR A N 1
ATOM 634 C CA . THR A 1 80 ? -12.126 3.928 15.819 1.00 75.19 80 THR A CA 1
ATOM 635 C C . THR A 1 80 ? -11.244 2.694 15.644 1.00 75.19 80 THR A C 1
ATOM 637 O O . THR A 1 80 ? -10.185 2.765 15.014 1.00 75.19 80 THR A O 1
ATOM 640 N N . TYR A 1 81 ? -11.672 1.540 16.164 1.00 71.94 81 TYR A N 1
ATOM 641 C CA . TYR A 1 81 ? -10.945 0.278 15.993 1.00 71.94 81 TYR A CA 1
ATOM 642 C C . TYR A 1 81 ? -10.736 -0.096 14.518 1.00 71.94 81 TYR A C 1
ATOM 644 O O . TYR A 1 81 ? -9.624 -0.494 14.175 1.00 71.94 81 TYR A O 1
ATOM 652 N N . PRO A 1 82 ? -11.731 0.037 13.613 1.00 72.50 82 PRO A N 1
ATOM 653 C CA . PRO A 1 82 ? -11.515 -0.226 12.193 1.00 72.50 82 PRO A CA 1
ATOM 654 C C . PRO A 1 82 ? -10.450 0.683 11.574 1.00 72.50 82 PRO A C 1
ATOM 656 O O . PRO A 1 82 ? -9.604 0.197 10.826 1.00 72.50 82 PRO A O 1
ATOM 659 N N . ALA A 1 83 ? -10.456 1.977 11.911 1.00 74.31 83 ALA A N 1
ATOM 660 C CA . ALA A 1 83 ? -9.466 2.921 11.402 1.00 74.31 83 ALA A CA 1
ATOM 661 C C . ALA A 1 83 ? -8.058 2.589 11.923 1.00 74.31 83 ALA A C 1
ATOM 663 O O . ALA A 1 83 ? -7.114 2.523 11.139 1.00 74.31 83 ALA A O 1
ATOM 664 N N . MET A 1 84 ? -7.932 2.279 13.217 1.00 77.31 84 MET A N 1
ATOM 665 C CA . MET A 1 84 ? -6.687 1.812 13.832 1.00 77.31 84 MET A CA 1
ATOM 666 C C . MET A 1 84 ? -6.176 0.510 13.200 1.00 77.31 84 MET A C 1
ATOM 668 O O . MET A 1 84 ? -4.999 0.406 12.870 1.00 77.31 84 MET A O 1
ATOM 672 N N . HIS A 1 85 ? -7.035 -0.491 12.995 1.00 74.25 85 HIS A N 1
ATOM 673 C CA . HIS A 1 85 ? -6.626 -1.741 12.350 1.00 74.25 85 HIS A CA 1
ATOM 674 C C . HIS A 1 85 ? -6.177 -1.519 10.911 1.00 74.25 85 HIS A C 1
ATOM 676 O O . HIS A 1 85 ? -5.166 -2.085 10.501 1.00 74.25 85 HIS A O 1
ATOM 682 N N . ASN A 1 86 ? -6.893 -0.686 10.150 1.00 77.25 86 ASN A N 1
ATOM 683 C CA . ASN A 1 86 ? -6.476 -0.351 8.795 1.00 77.25 86 ASN A CA 1
ATOM 684 C C . ASN A 1 86 ? -5.100 0.328 8.808 1.00 77.25 86 ASN A C 1
ATOM 686 O O . ASN A 1 86 ? -4.222 -0.079 8.055 1.00 77.25 86 ASN A O 1
ATOM 690 N N . ALA A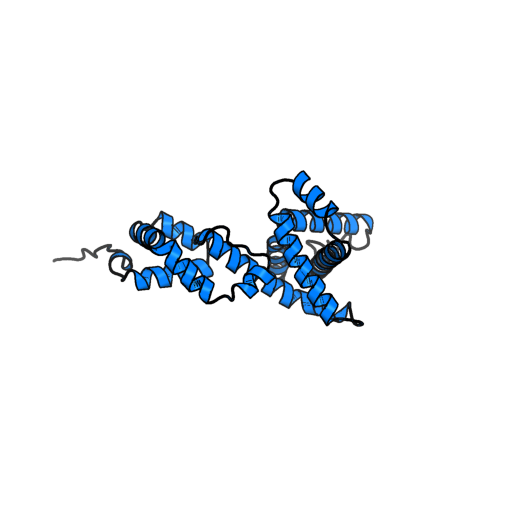 1 87 ? -4.885 1.284 9.715 1.00 77.75 87 ALA A N 1
ATOM 691 C CA . ALA A 1 87 ? -3.603 1.954 9.904 1.00 77.75 87 ALA A CA 1
ATOM 692 C C . ALA A 1 87 ? -2.459 0.968 10.189 1.00 77.75 87 ALA A C 1
ATOM 694 O O . ALA A 1 87 ? -1.462 0.936 9.471 1.00 77.75 87 ALA A O 1
ATOM 695 N N . ILE A 1 88 ? -2.621 0.108 11.192 1.00 77.81 88 ILE A N 1
ATOM 696 C CA . ILE A 1 88 ? -1.578 -0.845 11.588 1.00 77.81 88 ILE A CA 1
ATOM 697 C C . ILE A 1 88 ? -1.310 -1.865 10.478 1.00 77.81 88 ILE A C 1
ATOM 699 O O . ILE A 1 88 ? -0.156 -2.193 10.204 1.00 77.81 88 ILE A O 1
ATOM 703 N N . ARG A 1 89 ? -2.355 -2.327 9.782 1.00 80.00 89 ARG A N 1
ATOM 704 C CA . ARG A 1 89 ? -2.208 -3.224 8.631 1.00 80.00 89 ARG A CA 1
ATOM 705 C C . ARG A 1 89 ? -1.420 -2.564 7.503 1.00 80.00 89 ARG A C 1
ATOM 707 O O . ARG A 1 89 ? -0.514 -3.192 6.962 1.00 80.00 89 ARG A O 1
ATOM 714 N N . ARG A 1 90 ? -1.736 -1.313 7.152 1.00 83.56 90 ARG A N 1
ATOM 715 C CA . ARG A 1 90 ? -1.001 -0.565 6.119 1.00 83.56 90 ARG A CA 1
ATOM 716 C C . ARG A 1 90 ? 0.459 -0.376 6.500 1.00 83.56 90 ARG A C 1
ATOM 718 O O . ARG A 1 90 ? 1.327 -0.669 5.686 1.00 83.56 90 ARG A O 1
ATOM 725 N N . PHE A 1 91 ? 0.719 0.005 7.750 1.00 80.81 91 PHE A N 1
ATOM 726 C CA . PHE A 1 91 ? 2.067 0.120 8.305 1.00 80.81 91 PHE A CA 1
ATOM 727 C C . PHE A 1 91 ? 2.850 -1.196 8.174 1.00 80.81 91 PHE A C 1
ATOM 729 O O . PHE A 1 91 ? 3.969 -1.208 7.659 1.00 80.81 91 PHE A O 1
ATOM 736 N N . ALA A 1 92 ? 2.252 -2.316 8.591 1.00 81.62 92 ALA A N 1
ATOM 737 C CA . ALA A 1 92 ? 2.878 -3.634 8.502 1.00 81.62 92 ALA A CA 1
ATOM 738 C C . ALA A 1 92 ? 3.155 -4.040 7.045 1.00 81.62 92 ALA A C 1
ATOM 740 O O . ALA A 1 92 ? 4.241 -4.523 6.740 1.00 81.62 92 ALA A O 1
ATOM 741 N N . THR A 1 93 ? 2.203 -3.777 6.147 1.00 86.06 93 THR A N 1
ATOM 742 C CA . THR A 1 93 ? 2.315 -4.050 4.705 1.00 86.06 93 THR A CA 1
ATOM 743 C C . THR A 1 93 ? 3.456 -3.249 4.080 1.00 86.06 93 THR A C 1
ATOM 745 O O . THR A 1 93 ? 4.327 -3.824 3.436 1.00 86.06 93 THR A O 1
ATOM 748 N N . MET A 1 94 ? 3.507 -1.932 4.319 1.00 86.88 94 MET A N 1
ATOM 749 C CA . MET A 1 94 ? 4.591 -1.079 3.815 1.00 86.88 94 MET A CA 1
ATOM 750 C C . MET A 1 94 ? 5.944 -1.508 4.351 1.00 86.88 94 MET A C 1
ATOM 752 O O . MET A 1 94 ? 6.902 -1.566 3.594 1.00 86.88 94 MET A O 1
ATOM 756 N N . THR A 1 95 ? 6.028 -1.802 5.648 1.00 84.44 95 THR A N 1
ATOM 757 C CA . THR A 1 95 ? 7.281 -2.226 6.279 1.00 84.44 95 THR A CA 1
ATOM 758 C C . THR A 1 95 ? 7.770 -3.537 5.674 1.00 84.44 95 THR A C 1
ATOM 760 O O . THR A 1 95 ? 8.956 -3.671 5.392 1.00 84.44 95 THR A O 1
ATOM 763 N N . TRP A 1 96 ? 6.862 -4.484 5.426 1.00 86.88 96 TRP A N 1
ATOM 764 C CA . TRP A 1 96 ? 7.198 -5.753 4.791 1.00 86.88 96 TRP A CA 1
ATOM 765 C C . TRP A 1 96 ? 7.701 -5.554 3.357 1.00 86.88 96 TRP A C 1
ATOM 767 O O . TRP A 1 96 ? 8.807 -5.987 3.048 1.00 86.88 96 TRP A O 1
ATOM 777 N N . ILE A 1 97 ? 6.952 -4.820 2.521 1.00 88.19 97 ILE A N 1
ATOM 778 C CA . ILE A 1 97 ? 7.339 -4.542 1.125 1.00 88.19 97 ILE A CA 1
ATOM 779 C C . ILE A 1 97 ? 8.658 -3.779 1.083 1.00 88.19 97 ILE A C 1
ATOM 781 O O . ILE A 1 97 ? 9.560 -4.143 0.339 1.00 88.19 97 ILE A O 1
ATOM 785 N N . LYS A 1 98 ? 8.806 -2.746 1.918 1.00 86.75 98 LYS A N 1
ATOM 786 C CA . LYS A 1 98 ? 10.049 -1.987 2.025 1.00 86.75 98 LYS A CA 1
ATOM 787 C C . LYS A 1 98 ? 11.210 -2.911 2.350 1.00 86.75 98 LYS A C 1
ATOM 789 O O . LYS A 1 98 ? 12.217 -2.845 1.663 1.00 86.75 98 LYS A O 1
ATOM 794 N N . ASN A 1 99 ? 11.091 -3.767 3.355 1.00 84.31 99 ASN A N 1
ATOM 795 C CA . ASN A 1 99 ? 12.199 -4.632 3.746 1.00 84.31 99 ASN A CA 1
ATOM 796 C C . ASN A 1 99 ? 12.546 -5.679 2.676 1.00 84.31 99 ASN A C 1
ATOM 798 O O . ASN A 1 99 ? 13.728 -5.966 2.516 1.00 84.31 99 ASN A O 1
ATOM 802 N N . GLY A 1 100 ? 11.556 -6.205 1.946 1.00 79.81 100 GLY A N 1
ATOM 803 C CA . GLY A 1 100 ? 11.785 -7.141 0.838 1.00 79.81 100 GLY A CA 1
ATOM 804 C C . GLY A 1 100 ? 12.438 -6.468 -0.371 1.00 79.81 100 GLY A C 1
ATOM 805 O O . GLY A 1 100 ? 13.526 -6.844 -0.787 1.00 79.81 100 GLY A O 1
ATOM 806 N N . VAL A 1 101 ? 11.832 -5.384 -0.855 1.00 81.69 101 VAL A N 1
ATOM 807 C CA . VAL A 1 101 ? 12.177 -4.761 -2.143 1.00 81.69 101 VAL A CA 1
ATOM 808 C C . VAL A 1 101 ? 13.365 -3.789 -2.035 1.00 81.69 101 VAL A C 1
ATOM 810 O O . VAL A 1 101 ? 14.058 -3.520 -3.016 1.00 81.69 101 VAL A O 1
ATOM 813 N N . SER A 1 102 ? 13.670 -3.254 -0.841 1.00 76.88 102 SER A N 1
ATOM 814 C CA . SER A 1 102 ? 14.737 -2.241 -0.684 1.00 76.88 102 SER A CA 1
ATOM 815 C C . SER A 1 102 ? 16.129 -2.756 -1.062 1.00 76.88 102 SER A C 1
ATOM 817 O O . SER A 1 102 ? 16.995 -1.947 -1.408 1.00 76.88 102 SER A O 1
ATOM 819 N N . TYR A 1 103 ? 16.357 -4.073 -1.017 1.00 79.12 103 TYR A N 1
ATOM 820 C CA . TYR A 1 103 ? 17.595 -4.675 -1.512 1.00 79.12 103 TYR A CA 1
ATOM 821 C C . TYR A 1 103 ? 17.748 -4.459 -3.026 1.00 79.12 103 TYR A C 1
ATOM 823 O O . TYR A 1 103 ? 18.777 -3.939 -3.464 1.00 79.12 103 TYR A O 1
ATOM 831 N N . ILE A 1 104 ? 16.701 -4.748 -3.810 1.00 78.56 104 ILE A N 1
ATOM 832 C CA . ILE A 1 104 ? 16.680 -4.530 -5.266 1.00 78.56 104 ILE A CA 1
ATOM 833 C C . ILE A 1 104 ? 16.851 -3.047 -5.595 1.00 78.56 104 ILE A C 1
ATOM 835 O O . ILE A 1 104 ? 17.693 -2.689 -6.424 1.00 78.56 104 ILE A O 1
ATOM 839 N N . VAL A 1 105 ? 16.125 -2.170 -4.894 1.00 79.50 105 VAL A N 1
ATOM 840 C CA . VAL A 1 105 ? 16.211 -0.710 -5.084 1.00 79.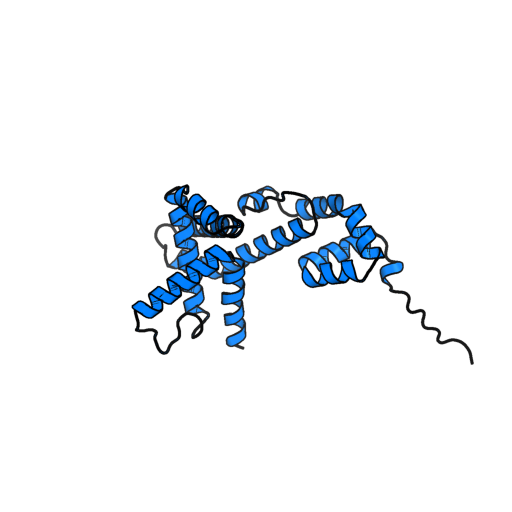50 105 VAL A CA 1
ATOM 841 C C . VAL A 1 105 ? 17.651 -0.221 -4.898 1.00 79.50 105 VAL A C 1
ATOM 843 O O . VAL A 1 105 ? 18.182 0.530 -5.717 1.00 79.50 105 VAL A O 1
ATOM 846 N N . THR A 1 106 ? 18.308 -0.673 -3.827 1.00 78.75 106 THR A N 1
ATOM 847 C CA . THR A 1 106 ? 19.678 -0.265 -3.486 1.00 78.75 106 THR A CA 1
ATOM 848 C C . THR A 1 106 ? 20.691 -0.765 -4.517 1.00 78.75 106 THR A C 1
ATOM 850 O O . THR A 1 106 ? 21.579 -0.012 -4.922 1.00 78.75 106 THR A O 1
ATOM 853 N N . ASN A 1 107 ? 20.542 -2.007 -4.982 1.00 80.38 107 ASN A N 1
ATOM 854 C CA . ASN A 1 107 ? 21.450 -2.603 -5.964 1.00 80.38 107 ASN A CA 1
ATOM 855 C C . ASN A 1 107 ? 21.284 -2.019 -7.368 1.00 80.38 107 ASN A C 1
ATOM 857 O O . ASN A 1 107 ? 22.274 -1.890 -8.096 1.00 80.38 107 ASN A O 1
ATOM 861 N N . SER A 1 108 ? 20.059 -1.639 -7.727 1.00 80.38 108 SER A N 1
ATOM 862 C CA . SER A 1 108 ? 19.724 -1.055 -9.027 1.00 80.38 108 SER A CA 1
ATOM 863 C C . SER A 1 108 ? 20.111 0.425 -9.107 1.00 80.38 108 SER A C 1
ATOM 865 O O . SER A 1 108 ? 20.591 0.893 -10.138 1.00 80.38 108 SER A O 1
ATOM 867 N N . CYS A 1 109 ? 19.992 1.176 -8.005 1.00 83.25 109 CYS A N 1
ATOM 868 C CA . CYS A 1 109 ? 20.274 2.615 -7.954 1.00 83.25 109 CYS A CA 1
ATOM 869 C C . CYS A 1 109 ? 21.597 2.952 -7.238 1.00 83.25 109 CYS A C 1
ATOM 871 O O . CYS A 1 109 ? 21.624 3.748 -6.297 1.00 83.25 109 CYS A O 1
ATOM 873 N N . LYS A 1 110 ? 22.720 2.399 -7.718 1.00 81.44 110 LYS A N 1
ATOM 874 C CA . LYS A 1 110 ? 24.051 2.509 -7.073 1.00 81.44 110 LYS A CA 1
ATOM 875 C C . LYS A 1 110 ? 24.552 3.937 -6.842 1.00 81.44 110 LYS A C 1
ATOM 877 O O . LYS A 1 110 ? 25.298 4.174 -5.899 1.00 81.44 110 LYS A O 1
ATOM 882 N N . ALA A 1 111 ? 24.165 4.884 -7.698 1.00 83.38 111 ALA A N 1
ATOM 883 C CA . ALA A 1 111 ? 24.636 6.265 -7.605 1.00 83.38 111 ALA A CA 1
ATOM 884 C C . ALA A 1 111 ? 24.082 7.001 -6.372 1.00 83.38 111 ALA A C 1
ATOM 886 O O . ALA A 1 111 ? 24.795 7.796 -5.765 1.00 83.38 111 ALA A O 1
ATOM 887 N N . GLN A 1 112 ? 22.818 6.753 -6.007 1.00 87.62 112 GLN A N 1
ATOM 888 C CA . GLN A 1 112 ? 22.141 7.406 -4.877 1.00 87.62 112 GLN A CA 1
ATOM 889 C C . GLN A 1 112 ? 21.129 6.454 -4.209 1.00 87.62 112 GLN A C 1
ATOM 891 O O . GLN A 1 112 ? 19.920 6.703 -4.243 1.00 87.62 112 GLN A O 1
ATOM 896 N N . PRO A 1 113 ? 21.595 5.366 -3.572 1.00 85.56 113 PRO A N 1
ATOM 897 C CA . PRO A 1 113 ? 20.716 4.309 -3.069 1.00 85.56 113 PRO A CA 1
ATOM 898 C C . PRO A 1 113 ? 19.772 4.801 -1.967 1.00 85.56 113 PRO A C 1
ATOM 900 O O . PRO A 1 113 ? 18.596 4.452 -1.949 1.00 85.56 113 PRO A O 1
ATOM 903 N N . GLN A 1 114 ? 20.247 5.687 -1.085 1.00 87.38 114 GLN A N 1
ATOM 904 C CA . GLN A 1 114 ? 19.420 6.258 -0.017 1.00 87.38 114 GLN A CA 1
ATOM 905 C C . GLN A 1 114 ? 18.274 7.114 -0.567 1.00 87.38 114 GLN A C 1
ATOM 907 O O . GLN A 1 114 ? 17.150 7.032 -0.071 1.00 87.38 114 GLN A O 1
ATOM 912 N N . LEU A 1 115 ? 18.539 7.909 -1.611 1.00 87.44 115 LEU A N 1
ATOM 913 C CA . LEU A 1 115 ? 17.499 8.704 -2.256 1.00 87.44 115 LEU A CA 1
ATOM 914 C C . LEU A 1 115 ? 16.500 7.802 -2.985 1.00 87.44 115 LEU A C 1
ATOM 916 O O . LEU A 1 115 ? 15.302 8.046 -2.895 1.00 87.44 115 LEU A O 1
ATOM 920 N N . ALA A 1 116 ? 16.971 6.754 -3.664 1.00 87.75 116 ALA A N 1
ATOM 921 C CA . ALA A 1 116 ? 16.105 5.799 -4.348 1.00 87.75 116 ALA A CA 1
ATOM 922 C C . ALA A 1 116 ? 15.163 5.080 -3.371 1.00 87.75 116 ALA A C 1
ATOM 924 O O . ALA A 1 116 ? 13.960 5.040 -3.614 1.00 87.75 116 ALA A O 1
ATOM 925 N N . VAL A 1 117 ? 15.672 4.610 -2.226 1.00 88.75 117 VAL A N 1
ATOM 926 C CA . VAL A 1 117 ? 14.845 4.005 -1.166 1.00 88.75 117 VAL A CA 1
ATOM 927 C C . VAL A 1 117 ? 13.843 5.012 -0.599 1.00 88.75 117 VAL A C 1
ATOM 929 O O . VAL A 1 117 ? 12.680 4.668 -0.399 1.00 88.75 117 VAL A O 1
ATOM 932 N N . ALA A 1 118 ? 14.249 6.266 -0.382 1.00 88.62 118 ALA A N 1
ATOM 933 C CA . ALA A 1 118 ? 13.326 7.307 0.067 1.00 88.62 118 ALA A CA 1
ATOM 934 C C . ALA A 1 118 ? 12.218 7.574 -0.969 1.00 88.62 118 ALA A C 1
ATOM 936 O O . ALA A 1 118 ? 11.048 7.662 -0.608 1.00 88.62 118 ALA A O 1
ATOM 937 N N . ARG A 1 119 ? 12.555 7.652 -2.263 1.00 91.00 119 ARG A N 1
ATOM 938 C CA . ARG A 1 119 ? 11.579 7.834 -3.353 1.00 91.00 119 ARG A CA 1
ATOM 939 C C . ARG A 1 119 ? 10.646 6.639 -3.500 1.00 91.00 119 ARG A C 1
ATOM 941 O O . ARG A 1 119 ? 9.451 6.839 -3.686 1.00 91.00 119 ARG A O 1
ATOM 948 N N . PHE A 1 120 ? 11.171 5.429 -3.360 1.00 91.88 120 PHE A N 1
ATOM 949 C CA . PHE A 1 120 ? 10.382 4.206 -3.326 1.00 91.88 120 PHE A CA 1
ATOM 950 C C . PHE A 1 120 ? 9.372 4.226 -2.169 1.00 91.88 120 PHE A C 1
ATOM 952 O O . PHE A 1 120 ? 8.185 3.983 -2.376 1.00 91.88 120 PHE A O 1
ATOM 959 N N . GLU A 1 121 ? 9.812 4.598 -0.963 1.00 89.75 121 GLU A N 1
ATOM 960 C CA . GLU A 1 121 ? 8.927 4.709 0.199 1.00 89.75 121 GLU A CA 1
ATOM 961 C C . GLU A 1 121 ? 7.831 5.765 -0.013 1.00 89.75 121 GLU A C 1
ATOM 963 O O . GLU A 1 121 ? 6.668 5.518 0.304 1.00 89.75 121 GLU A O 1
ATOM 968 N N . GLU A 1 122 ? 8.177 6.921 -0.588 1.00 89.62 122 GLU A N 1
ATOM 969 C CA . GLU A 1 122 ? 7.195 7.936 -0.985 1.00 89.62 122 GLU A CA 1
ATOM 970 C C . GLU A 1 122 ? 6.209 7.405 -2.034 1.00 89.62 122 GLU A C 1
ATOM 972 O O . GLU A 1 122 ? 5.009 7.661 -1.943 1.00 89.62 122 GLU A O 1
ATOM 977 N N . GLY A 1 123 ? 6.678 6.608 -2.993 1.00 92.56 123 GLY A N 1
ATOM 978 C CA . GLY A 1 123 ? 5.827 5.961 -3.988 1.00 92.56 123 GLY A CA 1
ATOM 979 C C . GLY A 1 123 ? 4.808 5.008 -3.366 1.00 92.56 123 GLY A C 1
ATOM 980 O O . GLY A 1 123 ? 3.630 5.071 -3.708 1.00 92.56 123 GLY A O 1
ATOM 981 N N . LEU A 1 124 ? 5.209 4.195 -2.382 1.00 90.94 124 LEU A N 1
ATOM 982 C CA . LEU A 1 124 ? 4.284 3.317 -1.649 1.00 90.94 124 LEU A CA 1
ATOM 983 C C . LEU A 1 124 ? 3.182 4.099 -0.912 1.00 90.94 124 LEU A C 1
ATOM 985 O O . LEU A 1 124 ? 2.045 3.634 -0.824 1.00 90.94 124 LEU A O 1
ATOM 989 N N . LYS A 1 125 ? 3.493 5.294 -0.396 1.00 88.94 125 LYS A N 1
ATOM 990 C CA . LYS A 1 125 ? 2.502 6.176 0.250 1.00 88.94 125 LYS A CA 1
ATOM 991 C C . LYS A 1 125 ? 1.516 6.727 -0.771 1.00 88.94 125 LYS A C 1
ATOM 993 O O . LYS A 1 125 ? 0.309 6.695 -0.537 1.00 88.94 125 LYS A O 1
ATOM 998 N N . LEU A 1 126 ? 2.030 7.184 -1.913 1.00 91.06 126 LEU A N 1
ATOM 999 C CA . LEU A 1 126 ? 1.208 7.667 -3.021 1.00 91.06 126 LEU A CA 1
ATOM 1000 C C . LEU A 1 126 ? 0.283 6.567 -3.546 1.00 91.06 126 LEU A C 1
ATOM 1002 O O . LEU A 1 126 ? -0.873 6.854 -3.836 1.00 91.06 126 LEU A O 1
ATOM 1006 N N . LEU A 1 127 ? 0.735 5.311 -3.588 1.00 92.12 127 LEU A N 1
ATOM 1007 C CA . LEU A 1 127 ? -0.118 4.177 -3.948 1.00 92.12 127 LEU A CA 1
ATOM 1008 C C . LEU A 1 127 ? -1.299 4.003 -2.994 1.00 92.12 127 LEU A C 1
ATOM 1010 O O . LEU A 1 127 ? -2.413 3.791 -3.464 1.00 92.12 127 LEU A O 1
ATOM 1014 N N . TYR A 1 128 ? -1.106 4.144 -1.678 1.00 88.81 128 TYR A N 1
ATOM 1015 C CA . TYR A 1 128 ? -2.243 4.141 -0.754 1.00 88.81 128 TYR A CA 1
ATOM 1016 C C . TYR A 1 128 ? -3.192 5.306 -1.008 1.00 88.81 128 TYR A C 1
ATOM 1018 O O . TYR A 1 128 ? -4.401 5.089 -1.080 1.00 88.81 128 TYR A O 1
ATOM 1026 N N . GLN A 1 129 ? -2.652 6.512 -1.191 1.00 87.44 129 GLN A N 1
ATOM 1027 C CA . GLN A 1 129 ? -3.455 7.701 -1.463 1.00 87.44 129 GLN A CA 1
ATOM 1028 C C . GLN A 1 129 ? -4.289 7.541 -2.740 1.00 87.44 129 GLN A C 1
ATOM 1030 O O . GLN A 1 129 ? -5.481 7.823 -2.727 1.00 87.44 129 GLN A O 1
ATOM 1035 N N . ILE A 1 130 ? -3.688 7.038 -3.821 1.00 91.19 130 ILE A N 1
ATOM 1036 C CA . ILE A 1 130 ? -4.396 6.756 -5.072 1.00 91.19 130 ILE A CA 1
ATOM 1037 C C . ILE A 1 130 ? -5.419 5.643 -4.851 1.00 91.19 130 ILE A C 1
ATOM 1039 O O . ILE A 1 130 ? -6.559 5.788 -5.282 1.00 91.19 130 ILE A O 1
ATOM 1043 N N . SER A 1 131 ? -5.060 4.551 -4.166 1.00 90.25 131 SER A N 1
ATOM 1044 C CA . SER A 1 131 ? -5.969 3.421 -3.920 1.00 90.25 131 SER A CA 1
ATOM 1045 C C . SER A 1 131 ? -7.220 3.826 -3.130 1.00 90.25 131 SER A C 1
ATOM 1047 O O . SER A 1 131 ? -8.299 3.308 -3.407 1.00 90.25 131 SER A O 1
ATOM 1049 N N . ASP A 1 132 ? -7.095 4.809 -2.234 1.00 87.88 132 ASP A N 1
ATOM 1050 C CA . ASP A 1 132 ? -8.185 5.328 -1.402 1.00 87.88 132 ASP A CA 1
ATOM 1051 C C . ASP A 1 132 ? -9.198 6.183 -2.166 1.00 87.88 132 ASP A C 1
ATOM 1053 O O . ASP A 1 132 ? -10.324 6.364 -1.697 1.00 87.88 132 ASP A O 1
ATOM 1057 N N . GLU A 1 133 ? -8.831 6.691 -3.343 1.00 89.50 133 GLU A N 1
ATOM 1058 C CA . GLU A 1 133 ? -9.765 7.431 -4.181 1.00 89.50 133 GLU A CA 1
ATOM 1059 C C . GLU A 1 133 ? -10.880 6.501 -4.699 1.00 89.50 133 GLU A C 1
ATOM 1061 O O . GLU A 1 133 ? -10.599 5.431 -5.251 1.00 89.50 133 GLU A O 1
ATOM 1066 N N . PRO A 1 134 ? -12.159 6.894 -4.564 1.00 86.12 134 PRO A N 1
ATOM 1067 C CA . PRO A 1 134 ? -13.292 5.987 -4.740 1.00 86.12 134 PRO A CA 1
ATOM 1068 C C . PRO A 1 134 ? -13.647 5.701 -6.202 1.00 86.12 134 PRO A C 1
ATOM 1070 O O . PRO A 1 134 ? -14.419 4.783 -6.472 1.00 86.12 134 PRO A O 1
ATOM 1073 N N . SER A 1 135 ? -13.148 6.498 -7.151 1.00 91.31 135 SER A N 1
ATOM 1074 C CA . SER A 1 135 ? -13.505 6.375 -8.564 1.00 91.31 135 SER A CA 1
ATOM 1075 C C . SER A 1 135 ? -12.291 6.496 -9.472 1.00 91.31 135 SER A C 1
ATOM 1077 O O . SER A 1 135 ? -11.312 7.168 -9.142 1.00 91.31 135 SER A O 1
ATOM 1079 N N . TYR A 1 136 ? -12.382 5.881 -10.651 1.00 90.00 136 TYR A N 1
ATOM 1080 C CA . TYR A 1 136 ? -11.346 5.972 -11.677 1.00 90.00 136 TYR A CA 1
ATOM 1081 C C . TYR A 1 136 ? -11.061 7.428 -12.078 1.00 90.00 136 TYR A C 1
ATOM 1083 O O . TYR A 1 136 ? -9.902 7.832 -12.141 1.00 90.00 136 TYR A O 1
ATOM 1091 N N . SER A 1 137 ? -12.099 8.251 -12.265 1.00 93.69 137 SER A N 1
ATOM 1092 C CA . SER A 1 137 ? -11.925 9.659 -12.643 1.00 93.69 137 SER A CA 1
ATOM 1093 C C . SER A 1 137 ? -11.177 10.464 -11.580 1.00 93.69 137 SER A C 1
ATOM 1095 O O . SER A 1 137 ? -10.302 11.248 -11.937 1.00 93.69 137 SER A O 1
ATOM 1097 N N . THR A 1 138 ? -11.453 10.241 -10.287 1.00 92.25 138 THR A N 1
ATOM 1098 C CA . THR A 1 138 ? -10.724 10.937 -9.210 1.00 92.25 138 THR A CA 1
ATOM 1099 C C . THR A 1 138 ? -9.268 10.490 -9.131 1.00 92.25 138 THR A C 1
ATOM 1101 O O . THR A 1 138 ? -8.392 11.326 -8.923 1.00 92.25 138 THR A O 1
ATOM 1104 N N . LYS A 1 139 ? -8.984 9.198 -9.353 1.00 93.12 139 LYS A N 1
ATOM 1105 C CA . LYS A 1 139 ? -7.606 8.677 -9.423 1.00 93.12 139 LYS A CA 1
ATOM 1106 C C . LYS A 1 139 ? -6.819 9.343 -10.553 1.00 93.12 139 LYS A C 1
ATOM 1108 O O . LYS A 1 139 ? -5.714 9.825 -10.321 1.00 93.12 139 LYS A O 1
ATOM 1113 N N . VAL A 1 140 ? -7.395 9.419 -11.756 1.00 93.44 140 VAL A N 1
ATOM 1114 C CA . VAL A 1 140 ? -6.762 10.071 -12.917 1.00 93.44 140 VAL A CA 1
ATOM 1115 C C . VAL A 1 140 ? -6.540 11.561 -12.663 1.00 93.44 140 VAL A C 1
ATOM 1117 O O . VAL A 1 140 ? -5.456 12.081 -12.921 1.00 93.44 140 VAL A O 1
ATOM 1120 N N . GLU A 1 141 ? -7.535 12.255 -12.110 1.00 94.12 141 GLU A N 1
ATOM 1121 C CA . GLU A 1 141 ? -7.403 13.671 -11.767 1.00 94.12 141 GLU A CA 1
ATOM 1122 C C . GLU A 1 141 ? -6.301 13.906 -10.724 1.00 94.12 141 GLU A C 1
ATOM 1124 O O . GLU A 1 141 ? -5.513 14.845 -10.858 1.00 94.12 141 GLU A O 1
ATOM 1129 N N . LEU A 1 142 ? -6.209 13.042 -9.708 1.00 92.88 142 LEU A N 1
ATOM 1130 C CA . LEU A 1 142 ? -5.142 13.086 -8.715 1.00 92.88 142 LEU A CA 1
ATOM 1131 C C . LEU A 1 142 ? -3.770 12.907 -9.377 1.00 92.88 142 LEU A C 1
ATOM 1133 O O . LEU A 1 142 ? -2.880 13.715 -9.121 1.00 92.88 142 LEU A O 1
ATOM 1137 N N . LEU A 1 143 ? -3.614 11.908 -10.255 1.00 93.31 143 LEU A N 1
ATOM 1138 C CA . LEU A 1 143 ? -2.373 11.657 -10.998 1.00 93.31 143 LEU A CA 1
ATOM 1139 C C . LEU A 1 143 ? -1.953 12.866 -11.845 1.00 93.31 143 LEU A C 1
ATOM 1141 O O . LEU A 1 143 ? -0.789 13.256 -11.812 1.00 93.31 143 LEU A O 1
ATOM 1145 N N . HIS A 1 144 ? -2.890 13.517 -12.538 1.00 94.44 144 HIS A N 1
ATOM 1146 C CA . HIS A 1 144 ? -2.601 14.718 -13.334 1.00 94.44 144 HIS A CA 1
ATOM 1147 C C . HIS A 1 144 ? -2.174 15.930 -12.498 1.00 94.44 144 HIS A C 1
ATOM 1149 O O . HIS A 1 144 ? -1.481 16.812 -13.002 1.00 94.44 144 HIS A O 1
ATOM 1155 N N . LYS A 1 145 ? -2.574 15.991 -11.225 1.00 94.56 145 LYS A N 1
ATOM 1156 C CA . LYS A 1 145 ? -2.185 17.065 -10.298 1.00 94.56 145 LYS A CA 1
ATOM 1157 C C . LYS A 1 145 ? -0.850 16.804 -9.599 1.00 94.56 145 LYS A C 1
ATOM 1159 O O . LYS A 1 145 ? -0.352 17.688 -8.900 1.00 94.56 145 LYS A O 1
ATOM 1164 N N . MET A 1 146 ? -0.276 15.609 -9.738 1.00 94.19 146 MET A N 1
ATOM 1165 C CA . MET A 1 146 ? 0.973 15.257 -9.072 1.00 94.19 146 MET A CA 1
ATOM 1166 C C . MET A 1 146 ? 2.170 15.991 -9.681 1.00 94.19 146 MET A C 1
ATOM 1168 O O . MET A 1 146 ? 2.277 16.183 -10.889 1.00 94.19 146 MET A O 1
ATOM 1172 N N . SER A 1 147 ? 3.123 16.363 -8.826 1.00 95.75 147 SER A N 1
ATOM 1173 C CA . SER A 1 147 ? 4.417 16.866 -9.289 1.00 95.75 147 SER A CA 1
ATOM 1174 C C . SER A 1 147 ? 5.200 15.771 -10.022 1.00 95.75 147 SER A C 1
ATOM 1176 O O . SER A 1 147 ? 5.031 14.585 -9.730 1.00 95.75 147 SER A O 1
ATOM 1178 N N . ILE A 1 148 ? 6.137 16.159 -10.894 1.00 93.88 148 ILE A N 1
ATOM 1179 C CA . ILE A 1 148 ? 7.060 15.216 -11.555 1.00 93.88 148 ILE A CA 1
ATOM 1180 C C . ILE A 1 148 ? 7.758 14.328 -10.520 1.00 93.88 148 ILE A C 1
ATOM 1182 O O . ILE A 1 148 ? 7.851 13.120 -10.694 1.00 93.88 148 ILE A O 1
ATOM 1186 N N . THR A 1 149 ? 8.190 14.906 -9.400 1.00 92.88 149 THR A N 1
ATOM 1187 C CA . THR A 1 149 ? 8.833 14.171 -8.308 1.00 92.88 149 THR A CA 1
ATOM 1188 C C . THR A 1 149 ? 7.939 13.070 -7.733 1.00 92.88 149 THR A C 1
ATOM 1190 O O . THR A 1 149 ? 8.413 11.968 -7.474 1.00 92.88 149 THR A O 1
ATOM 1193 N N . SER A 1 150 ? 6.650 13.355 -7.544 1.00 93.19 150 SER A N 1
ATOM 1194 C CA . SER A 1 150 ? 5.665 12.385 -7.058 1.00 93.19 150 SER A CA 1
ATOM 1195 C C . SER A 1 150 ? 5.410 11.285 -8.090 1.00 93.19 150 SER A C 1
ATOM 1197 O O . SER A 1 150 ? 5.371 10.114 -7.726 1.00 93.19 150 SER A O 1
ATOM 1199 N N . LEU A 1 151 ? 5.312 11.646 -9.373 1.00 94.50 151 LEU A N 1
ATOM 1200 C CA . LEU A 1 151 ? 5.168 10.685 -10.469 1.00 94.50 151 LEU A CA 1
ATOM 1201 C C . LEU A 1 151 ? 6.389 9.763 -10.585 1.00 94.50 151 LEU A C 1
ATOM 1203 O O . LEU A 1 151 ? 6.228 8.563 -10.769 1.00 94.50 151 LEU A O 1
ATOM 1207 N N . VAL A 1 152 ? 7.602 10.292 -10.404 1.00 93.50 152 VAL A N 1
ATOM 1208 C CA . VAL A 1 152 ? 8.836 9.491 -10.384 1.00 93.50 152 VAL A CA 1
ATOM 1209 C C . VAL A 1 152 ? 8.857 8.540 -9.188 1.00 93.50 152 VAL A C 1
ATOM 1211 O O . VAL A 1 152 ? 9.177 7.368 -9.358 1.00 93.50 152 VAL A O 1
ATOM 1214 N N . SER A 1 153 ? 8.494 9.006 -7.987 1.00 94.56 153 SER A N 1
ATOM 1215 C CA . SER A 1 153 ? 8.366 8.133 -6.811 1.00 94.56 153 SER A CA 1
ATOM 1216 C C . SER A 1 153 ? 7.355 7.007 -7.045 1.00 94.56 153 SER A C 1
ATOM 1218 O O . SER A 1 153 ? 7.636 5.851 -6.736 1.00 94.56 153 SER A O 1
ATOM 1220 N N . LEU A 1 154 ? 6.191 7.338 -7.612 1.00 94.69 154 LEU A N 1
ATOM 1221 C CA . LEU A 1 154 ? 5.142 6.378 -7.950 1.00 94.69 154 LEU A CA 1
ATOM 1222 C C . LEU A 1 154 ? 5.634 5.341 -8.966 1.00 94.69 154 LEU A C 1
ATOM 1224 O O . LEU A 1 154 ? 5.456 4.146 -8.752 1.00 94.69 154 LEU A O 1
ATOM 1228 N N . TRP A 1 155 ? 6.290 5.795 -10.036 1.00 93.62 155 TRP A N 1
ATOM 1229 C CA . TRP A 1 155 ? 6.873 4.920 -11.049 1.00 93.62 155 TRP A CA 1
ATOM 1230 C C . TRP A 1 155 ? 7.928 3.985 -10.452 1.00 93.62 155 TRP A C 1
ATOM 1232 O O . TRP A 1 155 ? 7.860 2.786 -10.688 1.00 93.62 155 TRP A O 1
ATOM 1242 N N . LEU A 1 156 ? 8.844 4.493 -9.616 1.00 92.44 156 LEU A N 1
ATOM 1243 C CA . LEU A 1 156 ? 9.843 3.660 -8.933 1.00 92.44 156 LEU A CA 1
ATOM 1244 C C . LEU A 1 156 ? 9.184 2.589 -8.058 1.00 92.44 156 LEU A C 1
ATOM 1246 O O . LEU A 1 156 ? 9.632 1.445 -8.053 1.00 92.44 156 LEU A O 1
ATOM 1250 N N . ALA A 1 157 ? 8.126 2.941 -7.323 1.00 93.88 157 ALA A N 1
ATOM 1251 C CA . ALA A 1 157 ? 7.396 1.974 -6.511 1.00 93.88 157 ALA A CA 1
ATOM 1252 C C . ALA A 1 157 ? 6.751 0.877 -7.364 1.00 93.88 157 ALA A C 1
ATOM 1254 O O . ALA A 1 157 ? 6.919 -0.297 -7.044 1.00 93.88 157 ALA A O 1
ATOM 1255 N N . LEU A 1 158 ? 6.064 1.243 -8.449 1.00 93.62 158 LEU A N 1
ATOM 1256 C CA . LEU A 1 158 ? 5.454 0.279 -9.367 1.00 93.62 158 LEU A CA 1
ATOM 1257 C C . LEU A 1 158 ? 6.504 -0.620 -10.022 1.00 93.62 158 LEU A C 1
ATOM 1259 O O . LEU A 1 158 ? 6.366 -1.838 -9.970 1.00 93.62 158 LEU A O 1
ATOM 1263 N N . TYR A 1 159 ? 7.570 -0.022 -10.556 1.00 91.00 159 TYR A N 1
ATOM 1264 C CA . TYR A 1 159 ? 8.657 -0.725 -11.227 1.00 91.00 159 TYR A CA 1
ATOM 1265 C C . TYR A 1 159 ? 9.303 -1.766 -10.311 1.00 91.00 159 TYR A C 1
ATOM 1267 O O . TYR A 1 159 ? 9.326 -2.942 -10.648 1.00 91.00 159 TYR A O 1
ATOM 1275 N N . PHE A 1 160 ? 9.767 -1.371 -9.122 1.00 90.81 160 PHE A N 1
ATOM 1276 C CA . PHE A 1 160 ? 10.462 -2.306 -8.234 1.00 90.81 160 PHE A CA 1
ATOM 1277 C C . PHE A 1 160 ? 9.535 -3.344 -7.595 1.00 90.81 160 PHE A C 1
ATOM 1279 O O . PHE A 1 160 ? 9.975 -4.454 -7.316 1.00 90.81 160 PHE A O 1
ATOM 1286 N N . CYS A 1 161 ? 8.257 -3.018 -7.371 1.00 90.81 161 CYS A N 1
ATOM 1287 C CA . CYS A 1 161 ? 7.292 -4.024 -6.924 1.00 90.81 161 CYS A CA 1
ATOM 1288 C C . CYS A 1 161 ? 6.993 -5.050 -8.024 1.00 90.81 161 CYS A C 1
ATOM 1290 O O . CYS A 1 161 ? 6.810 -6.221 -7.708 1.00 90.81 161 CYS A O 1
ATOM 1292 N N . HIS A 1 162 ? 6.926 -4.617 -9.286 1.00 88.75 162 HIS A N 1
ATOM 1293 C CA . HIS A 1 162 ? 6.756 -5.509 -10.431 1.00 88.75 162 HIS A CA 1
ATOM 1294 C C . HIS A 1 162 ? 7.995 -6.386 -10.640 1.00 88.75 162 HIS A C 1
ATOM 1296 O O . HIS A 1 162 ? 7.858 -7.594 -10.772 1.00 88.75 162 HIS A O 1
ATOM 1302 N N . ASP A 1 163 ? 9.190 -5.795 -10.601 1.00 86.00 163 ASP A N 1
ATOM 1303 C CA . ASP A 1 163 ? 10.472 -6.499 -10.734 1.00 86.00 163 ASP A CA 1
ATOM 1304 C C . ASP A 1 163 ? 10.626 -7.600 -9.672 1.00 86.00 163 ASP A C 1
ATOM 1306 O O . ASP A 1 163 ? 10.835 -8.764 -10.004 1.00 86.00 163 ASP A O 1
ATOM 1310 N N . GLU A 1 164 ? 10.380 -7.273 -8.396 1.00 85.12 164 GLU A N 1
ATOM 1311 C CA . GLU A 1 164 ? 10.356 -8.272 -7.320 1.00 85.12 164 GLU A CA 1
ATOM 1312 C C . GLU A 1 164 ? 9.269 -9.334 -7.554 1.00 85.12 164 GLU A C 1
ATOM 1314 O O . GLU A 1 164 ? 9.486 -10.517 -7.300 1.00 85.12 164 GLU A O 1
ATOM 1319 N N . ALA A 1 165 ? 8.089 -8.941 -8.047 1.00 82.38 165 ALA A N 1
ATOM 1320 C CA . ALA A 1 165 ? 7.032 -9.900 -8.345 1.00 82.38 165 ALA A CA 1
ATOM 1321 C C . ALA A 1 165 ? 7.442 -10.864 -9.464 1.00 82.38 165 ALA A C 1
ATOM 1323 O O . ALA A 1 165 ? 7.160 -12.052 -9.342 1.00 82.38 165 ALA A O 1
ATOM 1324 N N . CYS A 1 166 ? 8.135 -10.408 -10.505 1.00 78.25 166 CYS A N 1
ATOM 1325 C CA . CYS A 1 166 ? 8.669 -11.283 -11.547 1.00 78.25 166 CYS A CA 1
ATOM 1326 C C . CYS A 1 166 ? 9.711 -12.265 -10.995 1.00 78.25 166 CYS A C 1
ATOM 1328 O O . CYS A 1 166 ? 9.619 -13.457 -11.280 1.00 78.25 166 CYS A O 1
ATOM 1330 N N . GLU A 1 167 ? 10.645 -11.789 -10.167 1.00 76.75 167 GLU A N 1
ATOM 1331 C CA . GLU A 1 167 ? 11.689 -12.629 -9.560 1.00 76.75 167 GLU A CA 1
ATOM 1332 C C . GLU A 1 167 ? 11.106 -13.710 -8.634 1.00 76.75 167 GLU A C 1
ATOM 1334 O O . GLU A 1 167 ? 11.513 -14.873 -8.696 1.00 76.75 167 GLU A O 1
ATOM 1339 N N . GLN A 1 168 ? 10.129 -13.347 -7.795 1.00 73.56 168 GLN A N 1
ATOM 1340 C CA . GLN A 1 168 ? 9.557 -14.2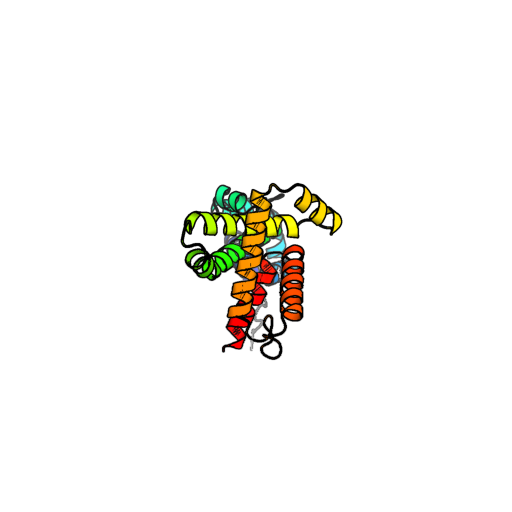53 -6.793 1.00 73.56 168 GLN A CA 1
ATOM 1341 C C . GLN A 1 168 ? 8.455 -15.154 -7.369 1.00 73.56 168 GLN A C 1
ATOM 1343 O O . GLN A 1 168 ? 8.332 -16.314 -6.992 1.00 73.56 168 GLN A O 1
ATOM 1348 N N . SER A 1 169 ? 7.619 -14.656 -8.283 1.00 63.09 169 SER A N 1
ATOM 1349 C CA . SER A 1 169 ? 6.425 -15.373 -8.762 1.00 63.09 169 SER A CA 1
ATOM 1350 C C . SER A 1 169 ? 6.619 -16.023 -10.134 1.00 63.09 169 SER A C 1
ATOM 1352 O O . SER A 1 169 ? 5.798 -15.850 -11.045 1.00 63.09 169 SER A O 1
ATOM 1354 N N . LYS A 1 170 ? 7.699 -16.805 -10.280 1.00 60.44 170 LYS A N 1
ATOM 1355 C CA . LYS A 1 170 ? 7.986 -17.581 -11.497 1.00 60.44 170 LYS A CA 1
ATOM 1356 C C . LYS A 1 170 ? 6.733 -18.324 -11.973 1.00 60.44 170 LYS A C 1
ATOM 1358 O O . LYS A 1 170 ? 6.198 -19.190 -11.285 1.00 60.44 170 LYS A O 1
ATOM 1363 N N . GLY A 1 171 ? 6.218 -17.922 -13.136 1.00 53.91 171 GLY A N 1
ATOM 1364 C CA . GLY A 1 171 ? 5.026 -18.503 -13.761 1.00 53.91 171 GLY A CA 1
ATOM 1365 C C . GLY A 1 171 ? 3.696 -17.756 -13.560 1.00 53.91 171 GLY A C 1
ATOM 1366 O O . GLY A 1 171 ? 2.818 -17.911 -14.406 1.00 53.91 171 GLY A O 1
ATOM 1367 N N . VAL A 1 172 ? 3.528 -16.927 -12.519 1.00 58.31 172 VAL A N 1
ATOM 1368 C CA . VAL A 1 172 ? 2.272 -16.174 -12.279 1.00 58.31 172 VAL A CA 1
ATOM 1369 C C . VAL A 1 172 ? 2.297 -14.814 -12.967 1.00 58.31 172 VAL A C 1
ATOM 1371 O O . VAL A 1 172 ? 1.324 -14.442 -13.621 1.00 58.31 172 VAL A O 1
ATOM 1374 N N . VAL A 1 173 ? 3.410 -14.092 -12.834 1.00 59.16 173 VAL A N 1
ATOM 1375 C CA . VAL A 1 173 ? 3.612 -12.791 -13.487 1.00 59.16 173 VAL A CA 1
ATOM 1376 C C . VAL A 1 173 ? 4.446 -12.977 -14.756 1.00 59.16 173 VAL A C 1
ATOM 1378 O O . VAL A 1 173 ? 4.002 -12.610 -15.835 1.00 59.16 173 VAL A O 1
ATOM 1381 N N . ASP A 1 174 ? 5.586 -13.666 -14.680 1.00 59.19 174 ASP A N 1
ATOM 1382 C CA . ASP A 1 174 ? 6.510 -13.771 -15.824 1.00 59.19 174 ASP A CA 1
ATOM 1383 C C . ASP A 1 174 ? 6.192 -14.917 -16.812 1.00 59.19 174 ASP A C 1
ATOM 1385 O O . ASP A 1 174 ? 6.871 -15.064 -17.819 1.00 59.19 174 ASP A O 1
ATOM 1389 N N . ASN A 1 175 ? 5.160 -15.735 -16.534 1.00 58.28 175 ASN A N 1
ATOM 1390 C CA . ASN A 1 175 ? 4.717 -16.911 -17.310 1.00 58.28 175 ASN A CA 1
ATOM 1391 C C . ASN A 1 175 ? 5.805 -17.494 -18.240 1.00 58.28 175 ASN A C 1
ATOM 1393 O O . ASN A 1 175 ? 5.828 -17.193 -19.435 1.00 58.28 175 ASN A O 1
ATOM 1397 N N . GLU A 1 176 ? 6.690 -18.334 -17.685 1.00 60.31 176 GLU A N 1
ATOM 1398 C CA . GLU A 1 176 ? 7.968 -18.785 -18.279 1.00 60.31 176 GLU A CA 1
ATOM 1399 C C . GLU A 1 176 ? 7.875 -19.279 -19.740 1.00 60.31 176 GLU A C 1
ATOM 1401 O O . GLU A 1 176 ? 8.842 -19.220 -20.494 1.00 60.31 176 GLU A O 1
ATOM 1406 N N . HIS A 1 177 ? 6.692 -19.711 -20.178 1.00 59.88 177 HIS A N 1
ATOM 1407 C CA . HIS A 1 177 ? 6.410 -20.180 -21.535 1.00 59.88 177 HIS A CA 1
ATOM 1408 C C . HIS A 1 177 ? 6.295 -19.057 -22.586 1.00 59.88 177 HIS A C 1
ATOM 1410 O O . HIS A 1 177 ? 6.242 -19.350 -23.781 1.00 59.88 177 HIS A O 1
ATOM 1416 N N . ARG A 1 178 ? 6.219 -17.783 -22.173 1.00 65.00 178 ARG A N 1
ATOM 1417 C CA . ARG A 1 178 ? 6.132 -16.596 -23.051 1.00 65.00 178 ARG A CA 1
ATOM 1418 C C . ARG A 1 178 ? 7.096 -15.475 -22.643 1.00 65.00 178 ARG A C 1
ATOM 1420 O O . ARG A 1 178 ? 6.910 -14.340 -23.071 1.00 65.00 178 ARG A O 1
ATOM 1427 N N . ALA A 1 179 ? 8.140 -15.784 -21.874 1.00 63.06 179 ALA A N 1
ATOM 1428 C CA . ALA A 1 179 ? 9.098 -14.793 -21.372 1.00 63.06 179 ALA A CA 1
ATOM 1429 C C . ALA A 1 179 ? 9.801 -13.978 -22.486 1.00 63.06 179 ALA A C 1
ATOM 1431 O O . ALA A 1 179 ? 10.189 -12.829 -22.276 1.00 63.06 179 ALA A O 1
ATOM 1432 N N . GLU A 1 180 ? 9.933 -14.526 -23.700 1.00 69.56 180 GLU A N 1
ATOM 1433 C CA . GLU A 1 180 ? 10.528 -13.810 -24.843 1.00 69.56 180 GLU A CA 1
ATOM 1434 C C . GLU A 1 180 ? 9.549 -12.869 -25.573 1.00 69.56 180 GLU A C 1
ATOM 1436 O O . GLU A 1 180 ? 9.972 -12.009 -26.348 1.00 69.56 180 GLU A O 1
ATOM 1441 N N . ASP A 1 181 ? 8.244 -12.967 -25.301 1.00 80.50 181 ASP A N 1
ATOM 1442 C CA . ASP A 1 181 ? 7.212 -12.133 -25.918 1.00 80.50 181 ASP A CA 1
ATOM 1443 C C . ASP A 1 181 ? 7.167 -10.753 -25.236 1.00 80.50 181 ASP A C 1
ATOM 1445 O O . ASP A 1 181 ? 6.641 -10.570 -24.135 1.00 80.50 181 ASP A O 1
ATOM 1449 N N . ALA A 1 182 ? 7.777 -9.761 -25.889 1.00 78.69 182 ALA A N 1
ATOM 1450 C CA . ALA A 1 182 ? 7.856 -8.394 -25.381 1.00 78.69 182 ALA A CA 1
ATOM 1451 C C . ALA A 1 182 ? 6.476 -7.730 -25.223 1.00 78.69 182 ALA A C 1
ATOM 1453 O O . ALA A 1 182 ? 6.272 -6.975 -24.270 1.00 78.69 182 ALA A O 1
ATOM 1454 N N . ASP A 1 183 ? 5.527 -8.026 -26.114 1.00 81.56 183 ASP A N 1
ATOM 1455 C CA . ASP A 1 183 ? 4.182 -7.454 -26.047 1.00 81.56 183 ASP A CA 1
ATOM 1456 C C . ASP A 1 183 ? 3.394 -8.061 -24.887 1.00 81.56 183 ASP A C 1
ATOM 1458 O O . ASP A 1 183 ? 2.702 -7.339 -24.166 1.00 81.56 183 ASP A O 1
ATOM 1462 N N . PHE A 1 184 ? 3.538 -9.369 -24.658 1.00 80.62 184 PHE A N 1
ATOM 1463 C CA . PHE A 1 184 ? 2.941 -10.035 -23.503 1.00 80.62 184 PHE A CA 1
ATOM 1464 C C . PHE A 1 184 ? 3.491 -9.485 -22.182 1.00 80.62 184 PHE A C 1
ATOM 1466 O O . PHE A 1 184 ? 2.708 -9.097 -21.316 1.00 80.62 184 PHE A O 1
ATOM 1473 N N . ARG A 1 185 ? 4.819 -9.363 -22.040 1.00 76.56 185 ARG A N 1
ATOM 1474 C CA . ARG A 1 185 ? 5.439 -8.800 -20.826 1.00 76.56 185 ARG A CA 1
ATOM 1475 C C . ARG A 1 185 ? 4.957 -7.384 -20.534 1.00 76.56 185 ARG A C 1
ATOM 1477 O O . ARG A 1 185 ? 4.621 -7.069 -19.398 1.00 76.56 185 ARG A O 1
ATOM 1484 N N . ARG A 1 186 ? 4.840 -6.547 -21.568 1.00 80.31 186 ARG A N 1
ATOM 1485 C CA . ARG A 1 186 ? 4.304 -5.190 -21.419 1.00 80.31 186 ARG A CA 1
ATOM 1486 C C . ARG A 1 186 ? 2.843 -5.191 -20.967 1.00 80.31 186 ARG A C 1
ATOM 1488 O O . ARG A 1 186 ? 2.462 -4.353 -20.156 1.00 80.31 186 ARG A O 1
ATOM 1495 N N . GLN A 1 187 ? 2.018 -6.104 -21.480 1.00 83.75 187 GLN A N 1
ATOM 1496 C CA . GLN A 1 187 ? 0.625 -6.238 -21.037 1.00 83.75 187 GLN A CA 1
ATOM 1497 C C . GLN A 1 187 ? 0.537 -6.661 -19.569 1.00 83.75 187 GLN A C 1
ATOM 1499 O O . GLN A 1 187 ? -0.289 -6.118 -18.840 1.00 83.75 187 GLN A O 1
ATOM 1504 N N . VAL A 1 188 ? 1.402 -7.579 -19.130 1.00 83.81 188 VAL A N 1
ATOM 1505 C CA . VAL A 1 188 ? 1.493 -7.987 -17.722 1.00 83.81 188 VAL A CA 1
ATOM 1506 C C . VAL A 1 188 ? 1.918 -6.817 -16.837 1.00 83.81 188 VAL A C 1
ATOM 1508 O O . VAL A 1 188 ? 1.262 -6.567 -15.830 1.00 83.81 188 VAL A O 1
ATOM 1511 N N . GLU A 1 189 ? 2.954 -6.069 -17.223 1.00 84.88 189 GLU A N 1
ATOM 1512 C CA . GLU A 1 189 ? 3.432 -4.908 -16.461 1.00 84.88 189 GLU A CA 1
ATOM 1513 C C . GLU A 1 189 ? 2.331 -3.851 -16.302 1.00 84.88 189 GLU A C 1
ATOM 1515 O O . GLU A 1 189 ? 2.100 -3.339 -15.204 1.00 84.88 189 GLU A O 1
ATOM 1520 N N . VAL A 1 190 ? 1.596 -3.566 -17.385 1.00 88.19 190 VAL A N 1
ATOM 1521 C CA . VAL A 1 190 ? 0.456 -2.639 -17.361 1.00 88.19 190 VAL A CA 1
ATOM 1522 C C . VAL A 1 190 ? -0.656 -3.166 -16.457 1.00 88.19 190 VAL A C 1
ATOM 1524 O O . VAL A 1 190 ? -1.111 -2.429 -15.586 1.00 88.19 190 VAL A O 1
ATOM 1527 N N . ALA A 1 191 ? -1.058 -4.430 -16.607 1.00 89.00 191 ALA A N 1
ATOM 1528 C CA . ALA A 1 191 ? -2.115 -5.026 -15.793 1.00 89.00 191 ALA A CA 1
ATOM 1529 C C . ALA A 1 191 ? -1.744 -5.046 -14.301 1.00 89.00 191 ALA A C 1
ATOM 1531 O O . ALA A 1 191 ? -2.558 -4.692 -13.450 1.00 89.00 191 ALA A O 1
ATOM 1532 N N . PHE A 1 192 ? -0.497 -5.395 -13.973 1.00 89.81 192 PHE A N 1
ATOM 1533 C CA . PHE A 1 192 ? 0.013 -5.338 -12.607 1.00 89.81 192 PHE A CA 1
ATOM 1534 C C . PHE A 1 192 ? -0.026 -3.907 -12.067 1.00 89.81 192 PHE A C 1
ATOM 1536 O O . PHE A 1 192 ? -0.526 -3.675 -10.968 1.00 89.81 192 PHE A O 1
ATOM 1543 N N . GLY A 1 193 ? 0.459 -2.935 -12.844 1.00 90.88 193 GLY A N 1
ATOM 1544 C CA . GLY A 1 193 ? 0.433 -1.527 -12.464 1.00 90.88 193 GLY A CA 1
ATOM 1545 C C . GLY A 1 193 ? -0.983 -1.010 -12.199 1.00 90.88 193 GLY A C 1
ATOM 1546 O O . GLY A 1 193 ? -1.216 -0.350 -11.185 1.00 90.88 193 GLY A O 1
ATOM 1547 N N . GLU A 1 194 ? -1.941 -1.346 -13.063 1.00 90.88 194 GLU A N 1
ATOM 1548 C CA . GLU A 1 194 ? -3.353 -0.988 -12.898 1.00 90.88 194 GLU A CA 1
ATOM 1549 C C . GLU A 1 194 ? -3.956 -1.599 -11.629 1.00 90.88 194 GLU A C 1
ATOM 1551 O O . GLU A 1 194 ? -4.578 -0.882 -10.839 1.00 90.88 194 GLU A O 1
ATOM 1556 N N . GLU A 1 195 ? -3.715 -2.886 -11.377 1.00 91.50 195 GLU A N 1
ATOM 1557 C CA . GLU A 1 195 ? -4.199 -3.558 -10.169 1.00 91.50 195 GLU A CA 1
ATOM 1558 C C . GLU A 1 195 ? -3.579 -2.976 -8.895 1.00 91.50 195 GLU A C 1
ATOM 1560 O O . GLU A 1 195 ? -4.278 -2.764 -7.901 1.00 91.50 195 GLU A O 1
ATOM 1565 N N . VAL A 1 196 ? -2.292 -2.623 -8.918 1.00 92.62 196 VAL A N 1
ATOM 1566 C CA . VAL A 1 196 ? -1.628 -1.957 -7.789 1.00 92.62 196 VAL A CA 1
ATOM 1567 C C . VAL A 1 196 ? -2.202 -0.557 -7.549 1.00 92.62 196 VAL A C 1
ATOM 1569 O O . VAL A 1 196 ? -2.404 -0.171 -6.398 1.00 92.62 196 VAL A O 1
ATOM 1572 N N . LEU A 1 197 ? -2.512 0.209 -8.597 1.00 91.69 197 LEU A N 1
ATOM 1573 C CA . LEU A 1 197 ? -3.164 1.520 -8.463 1.00 91.69 197 LEU A CA 1
ATOM 1574 C C . LEU A 1 197 ? -4.609 1.403 -7.949 1.00 91.69 197 LEU A C 1
ATOM 1576 O O . LEU A 1 197 ? -5.115 2.307 -7.269 1.00 91.69 197 LEU A O 1
ATOM 1580 N N . TRP A 1 198 ? -5.282 0.296 -8.260 1.00 90.00 198 TRP A N 1
ATOM 1581 C CA . TRP A 1 198 ? -6.654 0.045 -7.837 1.00 90.00 198 TRP A CA 1
ATOM 1582 C C . TRP A 1 198 ? -6.742 -0.461 -6.395 1.00 90.00 198 TRP A C 1
ATOM 1584 O O . TRP A 1 198 ? -7.435 0.135 -5.570 1.00 90.00 198 TRP A O 1
ATOM 1594 N N . GLN A 1 199 ? -6.017 -1.532 -6.080 1.00 88.88 199 GLN A N 1
ATOM 1595 C CA . GLN A 1 199 ? -6.073 -2.237 -4.798 1.00 88.88 199 GLN A CA 1
ATOM 1596 C C . GLN A 1 199 ? -5.063 -1.708 -3.767 1.00 88.88 199 GLN A C 1
ATOM 1598 O O . GLN A 1 199 ? -5.205 -1.947 -2.563 1.00 88.88 199 GLN A O 1
ATOM 1603 N N . GLY A 1 200 ? -4.044 -0.981 -4.225 1.00 90.31 200 GLY A N 1
ATOM 1604 C CA . GLY A 1 200 ? -2.970 -0.447 -3.400 1.00 90.31 200 GLY A CA 1
ATOM 1605 C C . GLY A 1 200 ? -1.900 -1.484 -3.032 1.00 90.31 200 GLY A C 1
ATOM 1606 O O . GLY A 1 200 ? -1.913 -2.627 -3.494 1.00 90.31 200 GLY A O 1
ATOM 1607 N N . PRO A 1 201 ? -0.972 -1.120 -2.128 1.00 90.38 201 PRO A N 1
ATOM 1608 C CA . PRO A 1 201 ? 0.156 -1.976 -1.743 1.00 90.38 201 PRO A CA 1
ATOM 1609 C C . PRO A 1 201 ? -0.225 -3.319 -1.101 1.00 90.38 201 PRO A C 1
ATOM 1611 O O . PRO A 1 201 ? 0.601 -4.224 -1.042 1.00 90.38 201 PRO A O 1
ATOM 1614 N N . ALA A 1 202 ? -1.463 -3.488 -0.627 1.00 87.75 202 ALA A N 1
ATOM 1615 C CA . ALA A 1 202 ? -1.931 -4.778 -0.122 1.00 87.75 202 ALA A CA 1
ATOM 1616 C C . ALA A 1 202 ? -1.909 -5.870 -1.206 1.00 87.75 202 ALA A C 1
ATOM 1618 O O . ALA A 1 202 ? -1.599 -7.015 -0.893 1.00 87.75 202 ALA A O 1
ATOM 1619 N N . PHE A 1 203 ? -2.178 -5.514 -2.466 1.00 89.38 203 PHE A N 1
ATOM 1620 C CA . PHE A 1 203 ? -2.084 -6.445 -3.589 1.00 89.38 203 PHE A CA 1
ATOM 1621 C C . PHE A 1 203 ? -0.643 -6.918 -3.802 1.00 89.38 203 PHE A C 1
ATOM 1623 O O . PHE A 1 203 ? -0.404 -8.118 -3.849 1.00 89.38 203 PHE A O 1
ATOM 1630 N N . VAL A 1 204 ? 0.327 -5.994 -3.808 1.00 88.75 204 VAL A N 1
ATOM 1631 C CA . VAL A 1 204 ? 1.762 -6.327 -3.897 1.00 88.75 204 VAL A CA 1
ATOM 1632 C C . VAL A 1 204 ? 2.161 -7.318 -2.804 1.00 88.75 204 VAL A C 1
ATOM 1634 O O . VAL A 1 204 ? 2.786 -8.335 -3.084 1.00 88.75 204 VAL A O 1
ATOM 1637 N N . TYR A 1 205 ? 1.763 -7.052 -1.558 1.00 87.75 205 TYR A N 1
ATOM 1638 C CA . TYR A 1 205 ? 2.057 -7.939 -0.433 1.00 87.75 205 TYR A CA 1
ATOM 1639 C C . TYR A 1 205 ? 1.488 -9.348 -0.619 1.00 87.75 205 TYR A C 1
ATOM 1641 O O . TYR A 1 205 ? 2.196 -10.323 -0.378 1.00 87.75 205 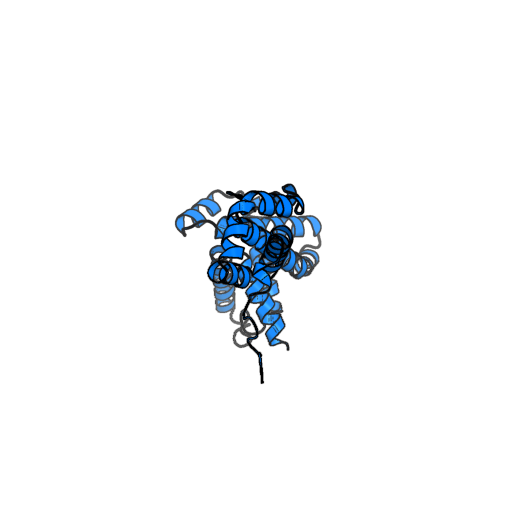TYR A O 1
ATOM 1649 N N . GLU A 1 206 ? 0.228 -9.477 -1.039 1.00 85.12 206 GLU A N 1
ATOM 1650 C CA . GLU A 1 206 ? -0.377 -10.794 -1.256 1.00 85.12 206 GLU A CA 1
ATOM 1651 C C . GLU A 1 206 ? 0.267 -11.525 -2.443 1.00 85.12 206 GLU A C 1
ATOM 1653 O O . GLU A 1 206 ? 0.523 -12.723 -2.332 1.00 85.12 206 GLU A O 1
ATOM 1658 N N . THR A 1 207 ? 0.607 -10.821 -3.528 1.00 83.12 207 THR A N 1
ATOM 1659 C CA . THR A 1 207 ? 1.306 -11.398 -4.689 1.00 83.12 207 THR A CA 1
ATOM 1660 C C . THR A 1 207 ? 2.673 -11.954 -4.294 1.00 83.12 207 THR A C 1
ATOM 1662 O O . THR A 1 207 ? 2.950 -13.130 -4.529 1.00 83.12 207 THR A O 1
ATOM 1665 N N . LEU A 1 208 ? 3.494 -11.155 -3.605 1.00 80.06 208 LEU A N 1
ATOM 1666 C CA . LEU A 1 208 ? 4.832 -11.566 -3.165 1.00 80.06 208 LEU A CA 1
ATOM 1667 C C . LEU A 1 208 ? 4.786 -12.678 -2.104 1.00 80.06 208 LEU A C 1
ATOM 1669 O O . LEU A 1 208 ? 5.606 -13.587 -2.103 1.00 80.06 208 LEU A O 1
ATOM 1673 N N . LYS A 1 209 ? 3.789 -12.668 -1.216 1.00 76.56 209 LYS A N 1
ATOM 1674 C CA . LYS A 1 209 ? 3.621 -13.716 -0.199 1.00 76.56 209 LYS A CA 1
ATOM 1675 C C . LYS A 1 209 ? 3.054 -15.026 -0.754 1.00 76.56 209 LYS A C 1
ATOM 1677 O O . LYS A 1 209 ? 3.240 -16.080 -0.144 1.00 76.56 209 LYS A O 1
ATOM 1682 N N . CYS A 1 210 ? 2.303 -14.982 -1.854 1.00 63.88 210 CYS A N 1
ATOM 1683 C CA . CYS A 1 210 ? 1.841 -16.197 -2.523 1.00 63.88 210 CYS A CA 1
ATOM 1684 C C . CYS A 1 210 ? 3.004 -16.937 -3.193 1.00 63.88 210 CYS A C 1
ATOM 1686 O O . CYS A 1 210 ? 3.011 -18.166 -3.147 1.00 63.88 210 CYS A O 1
ATOM 1688 N N . ALA A 1 211 ? 4.002 -16.214 -3.71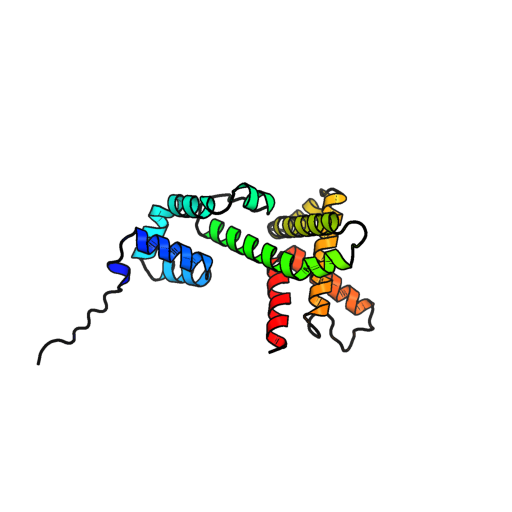0 1.00 55.50 211 ALA A N 1
ATOM 1689 C CA . ALA A 1 211 ? 5.251 -16.797 -4.199 1.00 55.50 211 ALA A CA 1
ATOM 1690 C C . ALA A 1 211 ? 5.999 -17.581 -3.103 1.00 55.50 211 ALA A C 1
ATOM 1692 O O . ALA A 1 211 ? 6.243 -18.772 -3.270 1.00 55.50 211 ALA A O 1
ATOM 1693 N N . ASP A 1 212 ? 6.191 -16.986 -1.917 1.00 54.06 212 ASP A N 1
ATOM 1694 C CA . ASP A 1 212 ? 6.809 -17.635 -0.738 1.00 54.06 212 ASP A CA 1
ATOM 1695 C C . ASP A 1 212 ? 6.155 -18.975 -0.317 1.00 54.06 212 ASP A C 1
ATOM 1697 O O . ASP A 1 212 ? 6.724 -19.752 0.460 1.00 54.06 212 ASP A O 1
ATOM 1701 N N . ARG A 1 213 ? 4.906 -19.223 -0.735 1.00 49.22 213 ARG A N 1
ATOM 1702 C CA . ARG A 1 213 ? 4.155 -20.455 -0.442 1.00 49.22 213 ARG A CA 1
ATOM 1703 C C . ARG A 1 213 ? 4.218 -21.492 -1.555 1.00 49.22 213 ARG A C 1
ATOM 1705 O O . ARG A 1 213 ? 3.937 -22.645 -1.257 1.00 49.22 213 ARG A O 1
ATOM 1712 N N . ALA A 1 214 ? 4.508 -21.094 -2.791 1.00 46.62 214 ALA A N 1
ATOM 1713 C CA . ALA A 1 214 ? 4.622 -22.009 -3.924 1.00 46.62 214 ALA A CA 1
ATOM 1714 C C . ALA A 1 214 ? 5.960 -22.771 -3.917 1.00 46.62 214 ALA A C 1
ATOM 1716 O O . ALA A 1 214 ? 6.017 -23.896 -4.402 1.00 46.62 214 ALA A O 1
ATOM 1717 N N . ASP A 1 215 ? 6.992 -22.202 -3.286 1.00 42.97 215 ASP A N 1
ATOM 1718 C CA . ASP A 1 215 ? 8.318 -22.815 -3.116 1.00 42.97 215 ASP A CA 1
ATOM 1719 C C . ASP A 1 215 ? 8.433 -23.752 -1.887 1.00 42.97 215 ASP A C 1
ATOM 1721 O O . ASP A 1 215 ? 9.537 -24.143 -1.493 1.00 42.97 215 ASP A O 1
ATOM 1725 N N . LYS A 1 216 ? 7.309 -24.121 -1.250 1.00 36.59 216 LYS A N 1
ATOM 1726 C CA . LYS A 1 216 ? 7.236 -25.073 -0.121 1.00 36.59 216 LYS A CA 1
ATOM 1727 C C . LYS A 1 216 ? 6.305 -26.238 -0.416 1.00 36.59 216 LYS A C 1
ATOM 1729 O O . LYS A 1 216 ? 6.640 -27.353 0.042 1.00 36.59 216 LYS A O 1
#

Secondary structure (DSSP, 8-state):
----------GGGTS-HHHHHHHHHHHHHH-HHHHHHHHHH-HHHHHHHHHHHHHHHHHHHTTS-HHHHHTTT---SS--HHHHHHHHHHHHHHHHHHHHHHHHHHHH-TTSHHHHHHHHHHHHHHHHHHHH-SSHHHHHHHHHHS-HHHHHHHHHHHHHHHHHHHHHSTTTTS-GGGTT-HHHHHHHHHHHHHHHHHH-HHHHHHHHHHHHHHT-